Protein AF-A0A2S4UV70-F1 (afdb_monomer_lite)

Secondary structure (DSSP, 8-state):
----B--HHHHHH-SS-PBPGGGGGGG-HHHHHTTGGG--EEEEEEE-S-HHHHHHIIIIIHHHTTEEEEEEEEEEEEB--S-EEETTEEEES-SS-BSS-TT--SS--SEEEEEEEEE--GGGTTS---PPPPPEEEEE---STTPPPP-HHHHGGGS-SS-EEEEET-SS---THHHHTTTTS-TTSPP---EEEEESSSSPS------------------------

Foldseek 3Di:
DEAQADDPVCVVVVPDDHQDLCSVCVVVLCVVCACVVVDKDKDKYWAAPPVVNVCCCQPPVCVVQQFDDPKAKEKEAAWAAAFDDDPPDTPDPHTGHGPDDCPDPDPDGRMIMMIITIRGHPNCVVPPDGDHDYYYYHYDHDPDPSDDDDCCVVCVVVADLADEEEAEQDQEDPDPVVQVVPCVPDVPDRHRNYHYHYDHPNYPPDDPPDPPDPPPDDDDDDDDDDDDD

Sequence (229 aa):
MNPPWQNKSATRGGKYRTVELYDLFKLDLPGMLGENGGKKALIAIWVTNRPKFRRFLKQKFMPDCHILGPYSEWYWVKITGSPTKTDHESVLSDGGKPLFDLESTSPRRCYEGLILGWYIPPSLRPNPTLDELPPKIFLSVPLGHSRKPNIIDLLEPHLPSDPSILELFSRSVSGLTSLERQSETNPGVPVMKGIWHSVGDESPKFMVSPWVEYLSSTNDDQSHSCDPK

Structure (mmCIF, N/CA/C/O backbone):
data_AF-A0A2S4UV70-F1
#
_entry.id   AF-A0A2S4UV70-F1
#
loop_
_atom_site.group_PDB
_atom_site.id
_atom_site.type_symbol
_atom_site.label_atom_id
_atom_site.label_alt_id
_atom_site.label_comp_id
_atom_site.label_asym_id
_atom_site.label_entity_id
_atom_site.label_seq_id
_atom_site.pdbx_PDB_ins_code
_atom_site.Cartn_x
_atom_site.Cartn_y
_atom_site.Cartn_z
_atom_site.occupancy
_atom_site.B_iso_or_equiv
_atom_site.auth_seq_id
_atom_site.auth_comp_id
_atom_site.auth_asym_id
_atom_site.auth_atom_id
_atom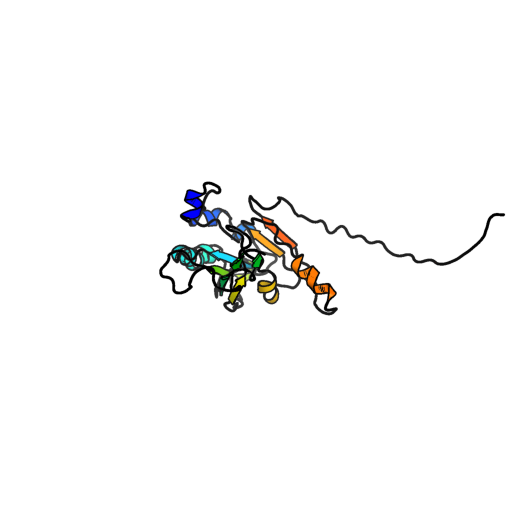_site.pdbx_PDB_model_num
ATOM 1 N N . MET A 1 1 ? 0.245 -4.669 2.159 1.00 90.56 1 MET A N 1
ATOM 2 C CA . MET A 1 1 ? -0.262 -5.815 1.363 1.00 90.56 1 MET A CA 1
ATOM 3 C C . MET A 1 1 ? 0.275 -5.751 -0.063 1.00 90.56 1 MET A C 1
ATOM 5 O O . MET A 1 1 ? 0.262 -4.675 -0.658 1.00 90.56 1 MET A O 1
ATOM 9 N N . ASN A 1 2 ? 0.694 -6.882 -0.638 1.00 88.12 2 ASN A N 1
ATOM 10 C CA . ASN A 1 2 ? 1.175 -6.971 -2.028 1.00 88.12 2 ASN A CA 1
ATOM 11 C C . ASN A 1 2 ? 0.392 -8.020 -2.852 1.00 88.12 2 ASN A C 1
ATOM 13 O O . ASN A 1 2 ? 0.957 -9.058 -3.200 1.00 88.12 2 ASN A O 1
ATOM 17 N N . PRO A 1 3 ? -0.907 -7.796 -3.152 1.00 86.88 3 PRO A N 1
ATOM 18 C CA . PRO A 1 3 ? -1.736 -8.812 -3.800 1.00 86.88 3 PRO A CA 1
ATOM 19 C C . PRO A 1 3 ? -1.168 -9.271 -5.156 1.00 86.88 3 PRO A C 1
ATOM 21 O O . PRO A 1 3 ? -0.636 -8.448 -5.913 1.00 86.88 3 PRO A O 1
ATOM 24 N N . PRO A 1 4 ? -1.314 -10.558 -5.524 1.00 80.94 4 PRO A N 1
ATOM 25 C CA . PRO A 1 4 ? -0.843 -11.090 -6.801 1.00 80.94 4 PRO A CA 1
ATOM 26 C C . PRO A 1 4 ? -1.795 -10.696 -7.945 1.00 80.94 4 PRO A C 1
ATOM 28 O O . PRO A 1 4 ? -2.529 -11.521 -8.497 1.00 80.94 4 PRO A O 1
ATOM 31 N N . TRP A 1 5 ? -1.791 -9.407 -8.301 1.00 77.75 5 TRP A N 1
ATOM 32 C CA . TRP A 1 5 ? -2.632 -8.851 -9.360 1.00 77.75 5 TRP A CA 1
ATOM 33 C C . TRP A 1 5 ? -2.454 -9.596 -10.680 1.00 77.75 5 TRP A C 1
ATOM 35 O O . TRP A 1 5 ? -1.332 -9.798 -11.154 1.00 77.75 5 TRP A O 1
ATOM 45 N N . GLN A 1 6 ? -3.569 -9.897 -11.344 1.00 62.84 6 GLN A N 1
ATOM 46 C CA . GLN A 1 6 ? -3.552 -10.447 -12.694 1.00 62.84 6 GLN A CA 1
ATOM 47 C C . GLN A 1 6 ? -2.748 -9.574 -13.662 1.00 62.84 6 GLN A C 1
ATOM 49 O O . GLN A 1 6 ? -3.136 -8.451 -14.020 1.00 62.84 6 GLN A O 1
ATOM 54 N N . ASN A 1 7 ? -1.647 -10.123 -14.168 1.00 59.25 7 ASN A N 1
ATOM 55 C CA . ASN A 1 7 ? -0.854 -9.507 -15.219 1.00 59.25 7 ASN A CA 1
ATOM 56 C C . ASN A 1 7 ? -0.377 -10.557 -16.237 1.00 59.25 7 ASN A C 1
ATOM 58 O O . ASN A 1 7 ? -0.208 -11.730 -15.917 1.00 59.25 7 ASN A O 1
ATOM 62 N N . LYS A 1 8 ? -0.163 -10.121 -17.490 1.00 48.62 8 LYS A N 1
ATOM 63 C CA . LYS A 1 8 ? 0.239 -11.011 -18.599 1.00 48.62 8 LYS A CA 1
ATOM 64 C C . LYS A 1 8 ? 1.572 -11.733 -18.318 1.00 48.62 8 LYS A C 1
ATOM 66 O O . LYS A 1 8 ? 1.834 -12.774 -18.904 1.00 48.62 8 LYS A O 1
ATOM 71 N N . SER A 1 9 ? 2.425 -11.181 -17.450 1.00 50.34 9 SER A N 1
ATOM 72 C CA . SER A 1 9 ? 3.667 -11.815 -16.986 1.00 50.34 9 SER A CA 1
ATOM 73 C C . SER A 1 9 ? 3.420 -12.990 -16.035 1.00 50.34 9 SER A C 1
ATOM 75 O O . SER A 1 9 ? 4.061 -14.020 -16.195 1.00 50.34 9 SER A O 1
ATOM 77 N N . ALA A 1 10 ? 2.467 -12.882 -15.108 1.00 49.91 10 ALA A N 1
ATOM 78 C CA . ALA A 1 10 ? 2.086 -13.949 -14.185 1.00 49.91 10 ALA A CA 1
ATOM 79 C C . ALA A 1 10 ? 1.415 -15.106 -14.932 1.00 49.91 10 ALA A C 1
ATOM 81 O O . ALA A 1 10 ? 1.740 -16.261 -14.677 1.00 49.91 10 ALA A O 1
ATOM 82 N N . THR A 1 11 ? 0.577 -14.800 -15.931 1.00 48.72 11 THR A N 1
ATOM 83 C CA . THR A 1 11 ? -0.070 -15.809 -16.786 1.00 48.72 11 THR A CA 1
ATOM 84 C C . THR A 1 11 ? 0.936 -16.649 -17.582 1.00 48.72 11 THR A C 1
ATOM 86 O O . THR A 1 11 ? 0.690 -17.823 -17.816 1.00 48.72 11 THR A O 1
ATOM 89 N N . ARG A 1 12 ? 2.085 -16.078 -17.977 1.00 49.34 12 ARG A N 1
ATOM 90 C CA . ARG A 1 12 ? 3.143 -16.801 -18.714 1.00 49.34 12 ARG A CA 1
ATOM 91 C C . ARG A 1 12 ? 4.119 -17.561 -17.816 1.00 49.34 12 ARG A C 1
ATOM 93 O O . ARG A 1 12 ? 4.775 -18.476 -18.290 1.00 49.34 12 ARG A O 1
ATOM 100 N N . GLY A 1 13 ? 4.245 -17.159 -16.550 1.00 49.44 13 GLY A N 1
ATOM 101 C CA . GLY A 1 13 ? 5.191 -17.758 -15.610 1.00 49.44 13 GLY A CA 1
ATOM 102 C C . GLY A 1 13 ? 4.666 -18.994 -14.877 1.00 49.44 13 GLY A C 1
ATOM 103 O O . GLY A 1 13 ? 5.475 -19.722 -14.320 1.00 49.44 13 GLY A O 1
ATOM 104 N N . GLY A 1 14 ? 3.345 -19.213 -14.819 1.00 43.06 14 GLY A N 1
ATOM 105 C CA . GLY A 1 14 ? 2.714 -20.399 -14.210 1.00 43.06 14 GLY A CA 1
ATOM 106 C C . GLY A 1 14 ? 2.916 -20.587 -12.695 1.00 43.06 14 GLY A C 1
ATOM 107 O O . GLY A 1 14 ? 2.350 -21.507 -12.121 1.00 43.06 14 GLY A O 1
ATOM 108 N N . LYS A 1 15 ? 3.706 -19.729 -12.034 1.00 47.03 15 LYS A N 1
ATOM 109 C CA . LYS A 1 15 ? 4.184 -19.936 -10.655 1.00 47.03 15 LYS A CA 1
ATOM 110 C C . LYS A 1 15 ? 3.206 -19.541 -9.538 1.00 47.03 15 LYS A C 1
ATOM 112 O O . LYS A 1 15 ? 3.425 -19.968 -8.415 1.00 47.03 15 LYS A O 1
ATOM 117 N N . TYR A 1 16 ? 2.137 -18.777 -9.810 1.00 47.19 16 TYR A N 1
ATOM 118 C CA . TYR A 1 16 ? 1.115 -18.440 -8.795 1.00 47.19 16 TYR A CA 1
ATOM 119 C C . TYR A 1 16 ? -0.284 -18.331 -9.401 1.00 47.19 16 TYR A C 1
ATOM 121 O O . TYR A 1 16 ? -0.450 -17.836 -10.520 1.00 47.19 16 TYR A O 1
ATOM 129 N N . ARG A 1 17 ? -1.301 -18.712 -8.619 1.00 51.03 17 ARG A N 1
ATOM 130 C CA . ARG A 1 17 ? -2.708 -18.444 -8.936 1.00 51.03 17 ARG A CA 1
ATOM 131 C C . ARG A 1 17 ? -2.953 -16.940 -8.821 1.00 51.03 17 ARG A C 1
ATOM 133 O O . ARG A 1 17 ? -2.833 -16.362 -7.745 1.00 51.03 17 ARG A O 1
ATOM 140 N N . THR A 1 18 ? -3.265 -16.284 -9.932 1.00 53.59 18 THR A N 1
ATOM 141 C CA . THR A 1 18 ? -3.645 -14.869 -9.908 1.00 53.59 18 THR A CA 1
ATOM 142 C C . THR A 1 18 ? -5.003 -14.695 -9.232 1.00 53.59 18 THR A C 1
ATOM 144 O O . THR A 1 18 ? -5.913 -15.474 -9.501 1.00 53.59 18 THR A O 1
ATOM 147 N N . VAL A 1 19 ? -5.140 -13.663 -8.402 1.00 60.69 19 VAL A N 1
ATOM 148 C CA . VAL A 1 19 ? -6.381 -13.318 -7.687 1.00 60.69 19 VAL A CA 1
ATOM 149 C C . VAL A 1 19 ? -7.279 -12.520 -8.642 1.00 60.69 19 VAL A C 1
ATOM 151 O O . VAL A 1 19 ? -6.840 -11.503 -9.195 1.00 60.69 19 VAL A O 1
ATOM 154 N N . GLU A 1 20 ? -8.507 -12.994 -8.891 1.00 70.88 20 GLU A N 1
ATOM 155 C CA . GLU A 1 20 ? -9.540 -12.185 -9.560 1.00 70.88 20 GLU A CA 1
ATOM 156 C C . GLU A 1 20 ? -9.826 -10.940 -8.712 1.00 70.88 20 GLU A C 1
ATOM 158 O O . GLU A 1 20 ? -9.671 -10.976 -7.497 1.00 70.88 20 GLU A O 1
ATOM 163 N N . LEU A 1 21 ? -10.256 -9.823 -9.306 1.00 78.50 21 LEU A N 1
ATOM 164 C CA . LEU A 1 21 ? -10.430 -8.557 -8.563 1.00 78.50 21 LEU A CA 1
ATOM 165 C C . LEU A 1 21 ? -11.204 -8.732 -7.241 1.00 78.50 21 LEU A C 1
ATOM 167 O O . LEU A 1 21 ? -10.760 -8.261 -6.198 1.00 78.50 21 LEU A O 1
ATOM 171 N N . TYR A 1 22 ? -12.314 -9.469 -7.286 1.00 84.69 22 TYR A N 1
ATOM 172 C CA . TYR A 1 22 ? -13.173 -9.717 -6.129 1.00 84.69 22 TYR A CA 1
ATOM 173 C C . TYR A 1 22 ? -12.677 -10.824 -5.193 1.00 84.69 22 TYR A C 1
ATOM 175 O O . TYR A 1 22 ? -13.132 -10.886 -4.055 1.00 84.69 22 TYR A O 1
ATOM 183 N N . ASP A 1 23 ? -11.715 -11.655 -5.603 1.00 86.88 23 ASP A N 1
ATOM 184 C CA . ASP A 1 23 ? -11.113 -12.645 -4.701 1.00 86.88 23 ASP A CA 1
ATOM 185 C C . ASP A 1 23 ? -10.392 -11.969 -3.526 1.00 86.88 23 ASP A C 1
ATOM 187 O O . ASP A 1 23 ? -10.219 -12.591 -2.483 1.00 86.88 23 ASP A O 1
ATOM 191 N N . LEU A 1 24 ? -10.018 -10.689 -3.653 1.00 88.75 24 LEU A N 1
ATOM 192 C CA . LEU A 1 24 ? -9.423 -9.927 -2.557 1.00 88.75 24 LEU A CA 1
ATOM 193 C C . LEU A 1 24 ? -10.363 -9.812 -1.341 1.00 88.75 24 LEU A C 1
ATOM 195 O O . LEU A 1 24 ? -9.883 -9.773 -0.211 1.00 88.75 24 LEU A O 1
ATOM 199 N N . PHE A 1 25 ? -11.686 -9.840 -1.546 1.00 89.88 25 PHE A N 1
ATOM 200 C CA . PHE A 1 25 ? -12.668 -9.847 -0.453 1.00 89.88 25 PHE A CA 1
ATOM 201 C C . PHE A 1 25 ? -12.643 -11.133 0.380 1.00 89.88 25 PHE A C 1
ATOM 203 O O . PHE A 1 25 ? -13.068 -11.111 1.529 1.00 89.88 25 PHE A O 1
ATOM 210 N N . LYS A 1 26 ? -12.089 -12.236 -0.143 1.00 89.81 26 LYS A N 1
ATOM 211 C CA . LYS A 1 26 ? -11.961 -13.501 0.603 1.00 89.81 26 LYS A CA 1
ATOM 212 C C . LYS A 1 26 ? -10.982 -13.419 1.776 1.00 89.81 26 LYS A C 1
ATOM 214 O O . LYS A 1 26 ? -10.952 -14.338 2.582 1.00 89.81 26 LYS A O 1
ATOM 219 N N . LEU A 1 27 ? -10.175 -12.358 1.856 1.00 89.81 27 LEU A N 1
ATOM 220 C CA . LEU A 1 27 ? -9.325 -12.101 3.018 1.00 89.81 27 LEU A CA 1
ATOM 221 C C . LEU A 1 27 ? -10.123 -11.721 4.265 1.00 89.81 27 LEU A C 1
ATOM 223 O O . LEU A 1 27 ? -9.594 -11.883 5.353 1.00 89.81 27 LEU A O 1
ATOM 227 N N . ASP A 1 28 ? -11.336 -11.180 4.100 1.00 93.31 28 ASP A N 1
ATOM 228 C CA . ASP A 1 28 ? -12.133 -10.618 5.195 1.00 93.31 28 ASP A CA 1
ATOM 229 C C . ASP A 1 28 ? -11.320 -9.660 6.092 1.00 93.31 28 ASP A C 1
ATOM 231 O O . ASP A 1 28 ? -11.174 -9.855 7.296 1.00 93.31 28 ASP A O 1
ATOM 235 N N . LEU A 1 29 ? -10.746 -8.606 5.489 1.00 94.69 29 LEU A N 1
ATOM 236 C CA . LEU A 1 29 ? -9.982 -7.599 6.241 1.00 94.69 29 LEU A CA 1
ATOM 237 C C . LEU A 1 29 ? -10.761 -7.011 7.434 1.00 94.69 29 LEU A C 1
ATOM 239 O O . LEU A 1 29 ? -10.146 -6.864 8.491 1.00 94.69 29 LEU A O 1
ATOM 243 N N . PRO A 1 30 ? -12.069 -6.689 7.326 1.00 95.62 30 PRO A N 1
ATOM 244 C CA . PRO A 1 30 ? -12.844 -6.235 8.479 1.00 95.62 30 PRO A CA 1
ATOM 245 C C . PRO A 1 30 ? -12.907 -7.272 9.602 1.00 95.62 30 PRO A C 1
ATOM 247 O O . PRO A 1 30 ? -12.745 -6.899 10.761 1.00 95.62 30 PRO A O 1
ATOM 250 N N . GLY A 1 31 ? -13.095 -8.557 9.282 1.00 95.62 31 GLY A N 1
ATOM 251 C CA . GLY A 1 31 ? -13.058 -9.636 10.271 1.00 95.62 31 GLY A CA 1
ATOM 252 C C . GLY A 1 31 ? -11.677 -9.818 10.903 1.00 95.62 31 GLY A C 1
ATOM 253 O O . GLY A 1 31 ? -11.579 -10.000 12.114 1.00 95.62 31 GLY A O 1
ATOM 254 N N . MET A 1 32 ? -10.602 -9.698 10.115 1.00 93.12 32 MET A N 1
ATOM 255 C CA . MET A 1 32 ? -9.221 -9.791 10.608 1.00 93.12 32 MET A CA 1
ATOM 256 C C . MET A 1 32 ? -8.834 -8.636 11.540 1.00 93.12 32 MET A C 1
ATOM 258 O O . MET A 1 32 ? -8.133 -8.854 12.525 1.00 93.12 32 MET A O 1
ATOM 262 N N . LEU A 1 33 ? -9.230 -7.404 11.207 1.00 94.81 33 LEU A N 1
ATOM 263 C CA . LEU A 1 33 ? -8.850 -6.204 11.960 1.00 94.81 33 LEU A CA 1
ATOM 264 C C . LEU A 1 33 ? -9.804 -5.933 13.131 1.00 94.81 33 LEU A C 1
ATOM 266 O O . LEU A 1 33 ? -9.371 -5.429 14.167 1.00 94.81 33 LEU A O 1
ATOM 270 N N . GLY A 1 34 ? -11.087 -6.276 12.992 1.00 95.50 34 GLY A N 1
ATOM 271 C CA . GLY A 1 34 ? -12.094 -6.164 14.045 1.00 95.50 34 GLY A CA 1
ATOM 272 C C . GLY A 1 34 ? -12.130 -4.776 14.687 1.00 95.50 34 GLY A C 1
ATOM 273 O O . GLY A 1 34 ? -12.152 -3.755 13.994 1.00 95.50 34 GLY A O 1
ATOM 274 N N . GLU A 1 35 ? -12.117 -4.744 16.020 1.00 95.38 35 GLU A N 1
ATOM 275 C CA . GLU A 1 35 ? -12.024 -3.504 16.800 1.00 95.38 35 GLU A CA 1
ATOM 276 C C . GLU A 1 35 ? -10.615 -2.914 16.856 1.00 95.38 35 GLU A C 1
ATOM 278 O O . GLU A 1 35 ? -10.474 -1.743 17.195 1.00 9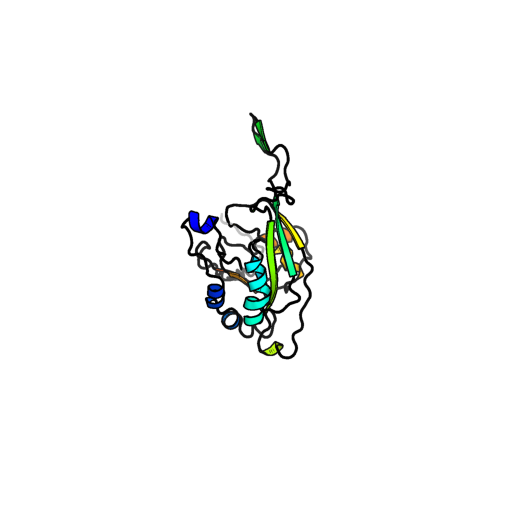5.38 35 GLU A O 1
ATOM 283 N N . ASN A 1 36 ? -9.569 -3.692 16.558 1.00 92.25 36 ASN A N 1
ATOM 284 C CA . ASN A 1 36 ? -8.172 -3.253 16.626 1.00 92.25 36 ASN A CA 1
ATOM 285 C C . ASN A 1 36 ? -7.844 -2.434 17.902 1.00 92.25 36 ASN A C 1
ATOM 287 O O . ASN A 1 36 ? -7.217 -1.376 17.849 1.00 92.25 36 ASN A O 1
ATOM 291 N N . GLY A 1 37 ? -8.360 -2.873 19.058 1.00 90.50 37 GLY A N 1
ATOM 292 C CA . GLY A 1 37 ? -8.199 -2.172 20.339 1.00 90.50 37 GLY A CA 1
ATOM 293 C C . GLY A 1 37 ? -8.785 -0.753 20.378 1.00 90.50 37 GLY A C 1
ATOM 294 O O . GLY A 1 37 ? -8.277 0.089 21.115 1.00 90.50 37 GLY A O 1
ATOM 295 N N . GLY A 1 38 ? -9.798 -0.459 19.558 1.00 92.25 38 GLY A N 1
ATOM 296 C CA . GLY A 1 38 ? -10.384 0.874 19.410 1.00 92.25 38 GLY A CA 1
ATOM 297 C C . GLY A 1 38 ? -9.487 1.859 18.658 1.00 92.25 38 GLY A C 1
ATOM 298 O O . GLY A 1 38 ? -9.686 3.066 18.765 1.00 92.25 38 GLY A O 1
ATOM 299 N N . LYS A 1 39 ? -8.476 1.379 17.922 1.00 91.75 39 LYS A N 1
ATOM 300 C CA . LYS A 1 39 ? -7.528 2.215 17.172 1.00 91.75 39 LYS A CA 1
ATOM 301 C C . LYS A 1 39 ? -7.701 2.007 15.670 1.00 91.75 39 LYS A C 1
ATOM 303 O O . LYS A 1 39 ? -7.912 0.894 15.195 1.00 91.75 39 LYS A O 1
ATOM 308 N N . LYS A 1 40 ? -7.553 3.077 14.890 1.00 94.06 40 LYS A N 1
ATOM 309 C CA . LYS A 1 40 ? -7.452 2.977 13.425 1.00 94.06 40 LYS A CA 1
ATOM 310 C C . LYS A 1 40 ? -6.172 2.247 13.006 1.00 94.06 40 LYS A C 1
ATOM 312 O O . LYS A 1 40 ? -5.186 2.257 13.742 1.00 94.06 40 LYS A O 1
ATOM 317 N N . ALA A 1 41 ? -6.175 1.652 11.816 1.00 94.81 41 ALA A N 1
ATOM 318 C CA . ALA A 1 41 ? -4.992 1.006 11.240 1.00 94.81 41 ALA A CA 1
ATOM 319 C C . ALA A 1 41 ? -4.662 1.585 9.862 1.00 94.81 41 ALA A C 1
ATOM 321 O O . ALA A 1 41 ? -5.550 1.755 9.027 1.00 94.81 41 ALA A O 1
ATOM 322 N N . LEU A 1 42 ? -3.384 1.870 9.609 1.00 95.94 42 LEU A N 1
ATOM 323 C CA . LEU A 1 42 ? -2.923 2.301 8.292 1.00 95.94 42 LEU A CA 1
ATOM 324 C C . LEU A 1 42 ? -2.814 1.086 7.367 1.00 95.94 42 LEU A C 1
ATOM 326 O O . LEU A 1 42 ? -2.039 0.165 7.623 1.00 95.94 42 LEU A O 1
ATOM 330 N N . ILE A 1 43 ? -3.563 1.091 6.267 1.00 96.94 43 ILE A N 1
ATOM 331 C CA . ILE A 1 43 ? -3.544 0.025 5.267 1.00 96.94 43 ILE A CA 1
ATOM 332 C C . ILE A 1 43 ? -2.863 0.530 4.003 1.00 96.94 43 ILE A C 1
ATOM 334 O O . ILE A 1 43 ? -3.344 1.456 3.356 1.00 96.94 43 ILE A O 1
ATOM 338 N N . ALA A 1 44 ? -1.767 -0.128 3.624 1.00 96.81 44 ALA A N 1
ATOM 339 C CA . ALA A 1 44 ? -1.024 0.151 2.401 1.00 96.81 44 ALA A CA 1
ATOM 340 C C . ALA A 1 44 ? -1.121 -1.034 1.425 1.00 96.81 44 ALA A C 1
ATOM 342 O O . ALA A 1 44 ? -0.792 -2.175 1.773 1.00 96.81 44 ALA A O 1
ATOM 343 N N . ILE A 1 45 ? -1.565 -0.785 0.191 1.00 96.81 45 ILE A N 1
ATOM 344 C CA . ILE A 1 45 ? -1.791 -1.813 -0.834 1.00 96.81 45 ILE A CA 1
ATOM 345 C C . ILE A 1 45 ? -0.993 -1.474 -2.091 1.00 96.81 45 ILE A C 1
ATOM 347 O O . ILE A 1 45 ? -1.263 -0.479 -2.766 1.00 96.81 45 ILE A O 1
ATOM 351 N N . TRP A 1 46 ? -0.016 -2.319 -2.431 1.00 95.69 46 TRP A N 1
ATOM 352 C CA . TRP A 1 46 ? 0.694 -2.207 -3.705 1.00 95.69 46 TRP A CA 1
ATOM 353 C C . TRP A 1 46 ? -0.278 -2.436 -4.855 1.00 95.69 46 TRP A C 1
ATOM 355 O O . TRP A 1 46 ? -1.064 -3.382 -4.825 1.00 95.69 46 TRP A O 1
ATOM 365 N N . VAL A 1 47 ? -0.198 -1.615 -5.898 1.00 93.69 47 VAL A N 1
ATOM 366 C CA . VAL A 1 47 ? -1.089 -1.659 -7.057 1.00 93.69 47 VAL A CA 1
ATOM 367 C C . VAL A 1 47 ? -0.305 -1.553 -8.363 1.00 93.69 47 VAL A C 1
ATOM 369 O O . VAL A 1 47 ? 0.648 -0.788 -8.517 1.00 93.69 47 VAL A O 1
ATOM 372 N N . THR A 1 48 ? -0.728 -2.340 -9.350 1.00 88.06 48 THR A N 1
ATOM 373 C CA . THR A 1 48 ? -0.189 -2.264 -10.712 1.00 88.06 48 THR A CA 1
ATOM 374 C C . THR A 1 48 ? -0.561 -0.943 -11.401 1.00 88.06 48 THR A C 1
ATOM 376 O O . THR A 1 48 ? -1.546 -0.294 -11.055 1.00 88.06 48 THR A O 1
ATOM 379 N N . ASN A 1 49 ? 0.161 -0.577 -12.466 1.00 87.94 49 ASN A N 1
ATOM 380 C CA . ASN A 1 49 ? -0.111 0.646 -13.228 1.00 87.94 49 ASN A CA 1
ATOM 381 C C . ASN A 1 49 ? -1.403 0.652 -14.044 1.00 87.94 49 ASN A C 1
ATOM 383 O O . ASN A 1 49 ? -1.744 1.662 -14.651 1.00 87.94 49 ASN A O 1
ATOM 387 N N . ARG A 1 50 ? -2.129 -0.463 -14.074 1.00 87.25 50 ARG A N 1
ATOM 388 C CA . ARG A 1 50 ? -3.398 -0.576 -14.790 1.00 87.25 50 ARG A CA 1
ATOM 389 C C . ARG A 1 50 ? -4.496 0.189 -14.028 1.00 87.25 50 ARG A C 1
ATOM 391 O O . ARG A 1 50 ? -4.848 -0.238 -12.924 1.00 87.25 50 ARG A O 1
ATOM 398 N N . PRO A 1 51 ? -5.117 1.230 -14.622 1.00 90.00 51 PRO A N 1
ATOM 399 C CA . PRO A 1 51 ? -6.094 2.082 -13.933 1.00 90.00 51 PRO A CA 1
ATOM 400 C C . PRO A 1 51 ? -7.272 1.326 -13.308 1.00 90.00 51 PRO A C 1
ATOM 402 O O . PRO A 1 51 ? -7.765 1.724 -12.256 1.00 90.00 51 PRO A O 1
ATOM 405 N N . LYS A 1 52 ? -7.686 0.197 -13.907 1.00 90.38 52 LYS A N 1
ATOM 406 C CA . LYS A 1 52 ? -8.792 -0.627 -13.398 1.00 90.38 52 LYS A CA 1
ATOM 407 C C . LYS A 1 52 ? -8.599 -1.088 -11.947 1.00 90.38 52 LYS A C 1
ATOM 409 O O . LYS A 1 52 ? -9.562 -1.093 -11.192 1.00 90.38 52 LYS A O 1
ATOM 414 N N . PHE A 1 53 ? -7.372 -1.439 -11.548 1.00 91.69 53 PHE A N 1
ATOM 415 C CA . PHE A 1 53 ? -7.098 -1.934 -10.193 1.00 91.69 53 PHE A CA 1
ATOM 416 C C . PHE A 1 53 ? -7.068 -0.793 -9.181 1.00 91.69 53 PHE A C 1
ATOM 418 O O . PHE A 1 53 ? -7.638 -0.926 -8.106 1.00 91.69 53 PHE A O 1
ATOM 425 N N . ARG A 1 54 ? -6.481 0.353 -9.552 1.00 93.50 54 ARG A N 1
ATOM 426 C CA . ARG A 1 54 ? -6.522 1.565 -8.720 1.00 93.50 54 ARG A CA 1
ATOM 427 C C . ARG A 1 54 ? -7.958 2.005 -8.454 1.00 93.50 54 ARG A C 1
ATOM 429 O O . ARG A 1 54 ? -8.324 2.253 -7.311 1.00 93.50 54 ARG A O 1
ATOM 436 N N . ARG A 1 55 ? -8.780 2.042 -9.509 1.00 94.12 55 ARG A N 1
ATOM 437 C CA . ARG A 1 55 ? -10.203 2.376 -9.409 1.00 94.12 55 ARG A CA 1
ATOM 438 C C . ARG A 1 55 ? -10.936 1.399 -8.495 1.00 94.12 55 ARG A C 1
ATOM 440 O O . ARG A 1 55 ? -11.615 1.840 -7.580 1.00 94.12 55 ARG A O 1
ATOM 447 N N . PHE A 1 56 ? -10.754 0.096 -8.711 1.00 94.50 56 PHE A N 1
ATOM 448 C CA . PHE A 1 56 ? -11.352 -0.937 -7.867 1.00 94.50 56 PHE A CA 1
ATOM 449 C C . PHE A 1 56 ? -10.961 -0.789 -6.391 1.00 94.50 56 PHE A C 1
ATOM 451 O O . PHE A 1 56 ? -11.835 -0.842 -5.534 1.00 94.50 56 PHE A O 1
ATOM 458 N N . LEU A 1 57 ? -9.681 -0.549 -6.089 1.00 95.75 57 LEU A N 1
ATOM 459 C CA . LEU A 1 57 ? -9.229 -0.346 -4.713 1.00 95.75 57 LEU A CA 1
ATOM 460 C C . LEU A 1 57 ? -9.928 0.849 -4.060 1.00 95.75 57 LEU A C 1
ATOM 462 O O . LEU A 1 57 ? -10.584 0.674 -3.040 1.00 95.75 57 LEU A O 1
ATOM 466 N N . LYS A 1 58 ? -9.851 2.035 -4.674 1.00 95.56 58 LYS A N 1
ATOM 467 C CA . LYS A 1 58 ? -10.349 3.284 -4.069 1.00 95.56 58 LYS A CA 1
ATOM 468 C C . LYS A 1 58 ? -11.874 3.395 -4.045 1.00 95.56 58 LYS A C 1
ATOM 470 O O . LYS A 1 58 ? -12.412 4.036 -3.152 1.00 95.56 58 LYS A O 1
ATOM 475 N N . GLN A 1 59 ? -12.560 2.831 -5.041 1.00 95.56 59 GLN A N 1
ATOM 476 C CA . GLN A 1 59 ? -14.008 3.003 -5.224 1.00 95.56 59 GLN A CA 1
ATOM 477 C C . GLN A 1 59 ? -14.834 1.798 -4.771 1.00 95.56 59 GLN A C 1
ATOM 479 O O . GLN A 1 59 ? -16.051 1.922 -4.683 1.00 95.56 59 GLN A O 1
ATOM 484 N N . LYS A 1 60 ? -14.212 0.636 -4.530 1.00 95.25 60 LYS A N 1
ATOM 485 C CA . LYS A 1 60 ? -14.938 -0.586 -4.164 1.00 95.25 60 LYS A CA 1
ATOM 486 C C . LYS A 1 60 ? -14.317 -1.307 -2.976 1.00 95.25 60 LYS A C 1
ATOM 488 O O . LYS A 1 60 ? -14.919 -1.336 -1.917 1.00 95.25 60 LYS A O 1
ATOM 493 N N . PHE A 1 61 ? -13.114 -1.856 -3.131 1.00 96.25 61 PHE A N 1
ATOM 494 C CA . PHE A 1 61 ? -12.525 -2.723 -2.109 1.00 96.25 61 PHE A CA 1
ATOM 495 C C . PHE A 1 61 ? -12.245 -2.005 -0.784 1.00 96.25 61 PHE A C 1
ATOM 497 O O . PHE A 1 61 ? -12.697 -2.464 0.256 1.00 96.25 61 PHE A O 1
ATOM 504 N N . MET A 1 62 ? -11.524 -0.880 -0.809 1.00 97.31 62 MET A N 1
ATOM 505 C CA . MET A 1 62 ? -11.171 -0.156 0.417 1.00 97.31 62 MET A CA 1
ATOM 506 C C . MET A 1 62 ? -12.419 0.389 1.140 1.00 97.31 62 MET A C 1
ATOM 508 O O . MET A 1 62 ? -12.556 0.078 2.323 1.00 97.31 62 MET A O 1
ATOM 512 N N . PRO A 1 63 ? -13.375 1.071 0.466 1.00 97.00 63 PRO A N 1
ATOM 513 C CA . PRO A 1 63 ? -14.617 1.506 1.110 1.00 97.00 63 PRO A CA 1
ATOM 514 C C . PRO A 1 63 ? -15.431 0.365 1.735 1.00 97.00 63 PRO A C 1
ATOM 516 O O . PRO A 1 63 ? -15.834 0.473 2.892 1.00 97.00 63 PRO A O 1
ATOM 519 N N . ASP A 1 64 ? -15.630 -0.740 1.007 1.00 96.81 64 ASP A N 1
ATOM 520 C CA . ASP A 1 64 ? -16.400 -1.895 1.492 1.00 96.81 64 ASP A CA 1
ATOM 521 C C . ASP A 1 64 ? -15.697 -2.609 2.661 1.00 96.81 64 ASP A C 1
ATOM 523 O O . ASP A 1 64 ? -16.348 -3.252 3.479 1.00 96.81 64 ASP A O 1
ATOM 527 N N . CYS A 1 65 ? -14.371 -2.479 2.772 1.00 97.31 65 CYS A N 1
ATOM 528 C CA . CYS A 1 65 ? -13.593 -2.956 3.915 1.00 97.31 65 CYS A CA 1
ATOM 529 C C . CYS A 1 65 ? -13.443 -1.915 5.041 1.00 97.31 65 CYS A C 1
ATOM 531 O O . CYS A 1 65 ? -12.640 -2.127 5.947 1.00 97.31 65 CYS A O 1
ATOM 533 N N . HIS A 1 66 ? -14.177 -0.797 5.001 1.00 97.38 66 HIS A N 1
ATOM 534 C CA . HIS A 1 66 ? -14.081 0.311 5.967 1.00 97.38 66 HIS A CA 1
ATOM 535 C C . HIS A 1 66 ? -12.693 0.956 6.060 1.00 97.38 66 HIS A C 1
ATOM 537 O O . HIS A 1 66 ? -12.312 1.504 7.095 1.00 97.38 66 HIS A O 1
ATOM 543 N N . ILE A 1 67 ? -11.938 0.902 4.966 1.00 97.75 67 ILE A N 1
ATOM 544 C CA . ILE A 1 67 ? -10.683 1.621 4.800 1.00 97.75 67 ILE A CA 1
ATOM 545 C C . ILE A 1 67 ? -11.010 2.929 4.088 1.00 97.75 67 ILE A C 1
ATOM 547 O O . ILE A 1 67 ? -11.350 2.926 2.906 1.00 97.75 67 ILE A O 1
ATOM 551 N N . LEU A 1 68 ? -10.937 4.040 4.812 1.00 95.62 68 LEU A N 1
ATOM 552 C CA . LEU A 1 68 ? -11.383 5.352 4.357 1.00 95.62 68 LEU A CA 1
ATOM 553 C C . LEU A 1 68 ? -10.206 6.263 3.981 1.00 95.62 68 LEU A C 1
ATOM 555 O O . LEU A 1 68 ? -9.072 6.078 4.432 1.00 95.62 68 LEU A O 1
ATOM 559 N N . GLY A 1 69 ? -10.500 7.239 3.120 1.00 88.25 69 GLY A N 1
ATOM 560 C CA . GLY A 1 69 ? -9.574 8.296 2.710 1.00 88.25 69 GLY A CA 1
ATOM 561 C C . GLY A 1 69 ? -9.662 9.566 3.578 1.00 88.25 69 GLY A C 1
ATOM 562 O O . GLY A 1 69 ? -10.505 9.615 4.458 1.00 88.25 69 GLY A O 1
ATOM 563 N N . PRO A 1 70 ? -8.854 10.612 3.326 1.00 94.25 70 PRO A N 1
ATOM 564 C CA . PRO A 1 70 ? -8.156 10.858 2.068 1.00 94.25 70 PRO A CA 1
ATOM 565 C C . PRO A 1 70 ? -7.124 9.772 1.765 1.00 94.25 70 PRO A C 1
ATOM 567 O O . PRO A 1 70 ? -6.284 9.432 2.592 1.00 94.25 70 PRO A O 1
ATOM 570 N N . TYR A 1 71 ? -7.242 9.168 0.578 1.00 96.56 71 TYR A N 1
ATOM 571 C CA . TYR A 1 71 ? -6.308 8.132 0.147 1.00 96.56 71 TYR A CA 1
ATOM 572 C C . TYR A 1 71 ? -5.025 8.785 -0.351 1.00 96.56 71 TYR A C 1
ATOM 574 O O . TYR A 1 71 ? -5.080 9.605 -1.270 1.00 96.56 71 TYR A O 1
ATOM 582 N N . SER A 1 72 ? -3.884 8.360 0.183 1.00 96.94 72 SER A N 1
ATOM 583 C CA . SER A 1 72 ? -2.579 8.783 -0.320 1.00 96.94 72 SER A CA 1
ATOM 584 C C . SER A 1 72 ? -2.070 7.810 -1.377 1.00 96.94 72 SER A C 1
ATOM 586 O O . SER A 1 72 ? -2.290 6.599 -1.285 1.00 96.94 72 SER A O 1
ATOM 588 N N . GLU A 1 73 ? -1.397 8.332 -2.399 1.00 96.69 73 GLU A N 1
ATOM 589 C CA . GLU A 1 73 ? -0.754 7.525 -3.433 1.00 96.69 73 GLU A CA 1
ATOM 590 C C . GLU A 1 73 ? 0.746 7.758 -3.404 1.00 96.69 73 GLU A C 1
ATOM 592 O O . GLU A 1 73 ? 1.229 8.872 -3.616 1.00 96.69 73 GLU A O 1
ATOM 597 N N . TRP A 1 74 ? 1.482 6.688 -3.132 1.00 97.75 74 TRP A N 1
ATOM 598 C CA . TRP A 1 74 ? 2.929 6.685 -3.208 1.00 97.75 74 TRP A CA 1
ATOM 599 C C . TRP A 1 74 ? 3.386 5.932 -4.453 1.00 97.75 74 TRP A C 1
ATOM 601 O O . TRP A 1 74 ? 2.727 4.996 -4.912 1.00 97.75 74 TRP A O 1
ATOM 611 N N . TYR A 1 75 ? 4.531 6.326 -4.997 1.00 96.88 75 TYR A N 1
ATOM 612 C CA . TYR A 1 75 ? 5.098 5.729 -6.199 1.00 96.88 75 TYR A CA 1
ATOM 613 C C . TYR A 1 75 ? 6.532 5.282 -5.951 1.00 96.88 75 TYR A C 1
ATOM 615 O O . TYR A 1 75 ? 7.404 6.081 -5.620 1.00 96.88 75 TYR A O 1
ATOM 623 N N . TRP A 1 76 ? 6.775 3.993 -6.166 1.00 96.31 76 TRP A N 1
ATOM 624 C CA . TRP A 1 76 ? 8.119 3.438 -6.209 1.00 96.31 76 TRP A CA 1
ATOM 625 C C . TRP A 1 76 ? 8.644 3.499 -7.636 1.00 96.31 76 TRP A C 1
ATOM 627 O O . TRP A 1 76 ? 8.090 2.819 -8.498 1.00 96.31 76 TRP A O 1
ATOM 637 N N . VAL A 1 77 ? 9.707 4.259 -7.889 1.00 95.12 77 VAL A N 1
ATOM 638 C CA . VAL A 1 77 ? 10.416 4.300 -9.176 1.00 95.12 77 VAL A CA 1
ATOM 639 C C . VAL A 1 77 ? 11.643 3.389 -9.110 1.00 95.12 77 VAL A C 1
ATOM 641 O O . VAL A 1 77 ? 12.501 3.516 -8.238 1.00 95.12 77 VAL A O 1
ATOM 644 N N . LYS A 1 78 ? 11.735 2.456 -10.055 1.00 93.75 78 LYS A N 1
ATOM 645 C CA . LYS A 1 78 ? 12.835 1.498 -10.172 1.00 93.75 78 LYS A CA 1
ATOM 646 C C . LYS A 1 78 ? 13.969 2.118 -10.965 1.00 93.75 78 LYS A C 1
ATOM 648 O O . LYS A 1 78 ? 13.771 2.518 -12.118 1.00 93.75 78 LYS A O 1
ATOM 653 N N . ILE A 1 79 ? 15.149 2.121 -10.364 1.00 93.38 79 ILE A N 1
ATOM 654 C CA . ILE A 1 79 ? 16.361 2.706 -10.937 1.00 93.38 79 ILE A CA 1
ATOM 655 C C . ILE A 1 79 ? 17.457 1.663 -11.168 1.00 93.38 79 ILE A C 1
ATOM 657 O O . ILE A 1 79 ? 17.430 0.575 -10.588 1.00 93.38 79 ILE A O 1
ATOM 661 N N . THR A 1 80 ? 18.413 1.995 -12.033 1.00 91.00 80 THR A N 1
ATOM 662 C CA . THR A 1 80 ? 19.652 1.240 -12.217 1.00 91.00 80 THR A CA 1
ATOM 663 C C . THR A 1 80 ? 20.504 1.305 -10.953 1.00 91.00 80 THR A C 1
ATOM 665 O O . THR A 1 80 ? 20.513 2.312 -10.239 1.00 91.00 80 THR A O 1
ATOM 668 N N . GLY A 1 81 ? 21.216 0.212 -10.674 1.00 87.94 81 GLY A N 1
ATOM 669 C CA . GLY A 1 81 ? 22.210 0.172 -9.605 1.00 87.94 81 GLY A CA 1
ATOM 670 C C . GLY A 1 81 ? 23.419 1.052 -9.900 1.00 87.94 81 GLY A C 1
ATOM 671 O O . GLY A 1 81 ? 23.513 1.661 -10.966 1.00 87.94 81 GLY A O 1
ATOM 672 N N . SER A 1 82 ? 24.344 1.114 -8.945 1.00 83.94 82 SER A N 1
ATOM 673 C CA . SER A 1 82 ? 25.601 1.840 -9.112 1.00 83.94 82 SER A CA 1
ATOM 674 C C . SER A 1 82 ? 26.368 1.355 -10.351 1.00 83.94 82 SER A C 1
ATOM 676 O O . SER A 1 82 ? 26.274 0.172 -10.697 1.00 83.94 82 SER A O 1
ATOM 678 N N . PRO A 1 83 ? 27.148 2.235 -11.006 1.00 79.38 83 PRO A N 1
ATOM 679 C CA . PRO A 1 83 ? 28.032 1.828 -12.090 1.00 79.38 83 PRO A CA 1
ATOM 680 C C . PRO A 1 83 ? 28.927 0.671 -11.644 1.00 79.38 83 PRO A C 1
ATOM 682 O O . PRO A 1 83 ? 29.498 0.704 -10.553 1.00 79.38 83 PRO A O 1
ATOM 685 N N . THR A 1 84 ? 29.060 -0.348 -12.489 1.00 70.38 84 THR A N 1
ATOM 686 C CA . THR A 1 84 ? 29.988 -1.460 -12.259 1.00 70.38 84 THR A CA 1
ATOM 687 C C . THR A 1 84 ? 31.044 -1.439 -13.352 1.00 70.38 84 THR A C 1
ATOM 689 O O . THR A 1 84 ? 30.730 -1.419 -14.545 1.00 70.38 84 THR A O 1
ATOM 692 N N . LYS A 1 85 ? 32.313 -1.402 -12.938 1.00 65.44 85 LYS A N 1
ATOM 693 C CA . LYS A 1 85 ? 33.454 -1.612 -13.827 1.00 65.44 85 LYS A CA 1
ATOM 694 C C . LYS A 1 85 ? 33.878 -3.065 -13.678 1.00 65.44 85 LYS A C 1
ATOM 696 O O . LYS A 1 85 ? 34.161 -3.497 -12.566 1.00 65.44 85 LYS A O 1
ATOM 701 N N . THR A 1 86 ? 33.889 -3.802 -14.779 1.00 62.56 86 THR A N 1
ATOM 702 C CA . THR A 1 86 ? 34.636 -5.061 -14.860 1.00 62.56 86 THR A CA 1
ATOM 703 C C . THR A 1 86 ? 35.899 -4.806 -15.669 1.00 62.56 86 THR A C 1
ATOM 705 O O . THR A 1 86 ? 35.909 -3.889 -16.491 1.00 62.56 86 THR A O 1
ATOM 708 N N . ASP A 1 87 ? 36.949 -5.595 -15.439 1.00 66.81 87 ASP A N 1
ATOM 709 C CA . ASP A 1 87 ? 38.289 -5.383 -16.015 1.00 66.81 87 ASP A CA 1
ATOM 710 C C . ASP A 1 87 ? 38.320 -5.340 -17.556 1.00 66.81 87 ASP A C 1
ATOM 712 O O . ASP A 1 87 ? 39.308 -4.898 -18.137 1.00 66.81 87 ASP A O 1
AT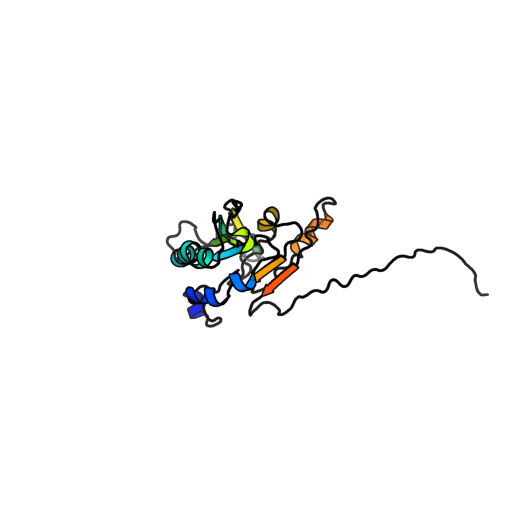OM 716 N N . HIS A 1 88 ? 37.231 -5.740 -18.226 1.00 60.38 88 HIS A N 1
ATOM 717 C CA . HIS A 1 88 ? 37.129 -5.759 -19.684 1.00 60.38 88 HIS A CA 1
ATOM 718 C C . HIS A 1 88 ? 36.020 -4.887 -20.298 1.00 60.38 88 HIS A C 1
ATOM 720 O O . HIS A 1 88 ? 36.098 -4.619 -21.492 1.00 60.38 88 HIS A O 1
ATOM 726 N N . GLU A 1 89 ? 35.042 -4.384 -19.533 1.00 57.50 89 GLU A N 1
ATOM 727 C CA . GLU A 1 89 ? 34.054 -3.403 -20.022 1.00 57.50 89 GLU A CA 1
ATOM 728 C C . GLU A 1 89 ? 33.217 -2.815 -18.867 1.00 57.50 89 GLU A C 1
ATOM 730 O O . GLU A 1 89 ? 32.954 -3.476 -17.853 1.00 57.50 89 GLU A O 1
ATOM 735 N N . SER A 1 90 ? 32.752 -1.569 -19.006 1.00 55.84 90 SER A N 1
ATOM 736 C CA . SER A 1 90 ? 31.727 -1.018 -18.112 1.00 55.84 90 SER A CA 1
ATOM 737 C C . SER A 1 90 ? 30.355 -1.592 -18.476 1.00 55.84 90 SER A C 1
ATOM 739 O O . SER A 1 90 ? 29.808 -1.246 -19.520 1.00 55.84 90 SER A O 1
ATOM 741 N N . VAL A 1 91 ? 29.769 -2.421 -17.606 1.00 62.56 91 VAL A N 1
ATOM 742 C CA . VAL A 1 91 ? 28.435 -3.021 -17.831 1.00 62.56 91 VAL A CA 1
ATOM 743 C C . VAL A 1 91 ? 27.320 -1.979 -17.664 1.00 62.56 91 VAL A C 1
ATOM 745 O O . VAL A 1 91 ? 26.284 -2.045 -18.322 1.00 62.56 91 VAL A O 1
ATOM 748 N N . LEU A 1 92 ? 27.539 -0.982 -16.801 1.00 66.25 92 LEU A N 1
ATOM 749 C CA . LEU A 1 92 ? 26.672 0.184 -16.631 1.00 66.25 92 LEU A CA 1
ATOM 750 C C . LEU A 1 92 ? 27.544 1.436 -16.536 1.00 66.25 92 LEU A C 1
ATOM 752 O O . LEU A 1 92 ? 28.318 1.571 -15.588 1.00 66.25 92 LEU A O 1
ATOM 756 N N . SER A 1 93 ? 27.410 2.344 -17.503 1.00 67.06 93 SER A N 1
ATOM 757 C CA . SER A 1 93 ? 28.170 3.600 -17.537 1.00 67.06 93 SER A CA 1
ATOM 758 C C . SER A 1 93 ? 27.688 4.615 -16.495 1.00 67.06 93 SER A C 1
ATOM 760 O O . SER A 1 93 ? 28.501 5.370 -15.978 1.00 67.06 93 SER A O 1
ATOM 762 N N . ASP A 1 94 ? 26.393 4.589 -16.150 1.00 75.88 94 ASP A N 1
ATOM 763 C CA . ASP A 1 94 ? 25.753 5.460 -15.157 1.00 75.88 94 ASP A CA 1
ATOM 764 C C . ASP A 1 94 ? 24.751 4.685 -14.283 1.00 75.88 94 ASP A C 1
ATOM 766 O O . ASP A 1 94 ? 24.022 3.812 -14.766 1.00 75.88 94 ASP A O 1
ATOM 770 N N . GLY A 1 95 ? 24.670 5.054 -13.001 1.00 83.75 95 GLY A N 1
ATOM 771 C CA . GLY A 1 95 ? 23.701 4.523 -12.037 1.00 83.75 95 GLY A CA 1
ATOM 772 C C . GLY A 1 95 ? 22.567 5.500 -11.723 1.00 83.75 95 GLY A C 1
ATOM 773 O O . GLY A 1 95 ? 22.604 6.662 -12.123 1.00 83.75 95 GLY A O 1
ATOM 774 N N . GLY A 1 96 ? 21.540 5.034 -11.010 1.00 87.44 96 GLY A N 1
ATOM 775 C CA . GLY A 1 96 ? 20.442 5.886 -10.537 1.00 87.44 96 GLY A CA 1
ATOM 776 C C . GLY A 1 96 ? 19.440 6.332 -11.608 1.00 87.44 96 GLY A C 1
ATOM 777 O O . GLY A 1 96 ? 18.557 7.138 -11.324 1.00 87.44 96 GLY A O 1
ATOM 778 N N . LYS A 1 97 ? 19.532 5.805 -12.832 1.00 89.50 97 LYS A N 1
ATOM 779 C CA . LYS A 1 97 ? 18.625 6.143 -13.937 1.00 89.50 97 LYS A CA 1
ATOM 780 C C . LYS A 1 97 ? 17.368 5.270 -13.892 1.00 89.50 97 LYS A C 1
ATOM 782 O O . LYS A 1 97 ? 17.482 4.092 -13.559 1.00 89.50 97 LYS A O 1
ATOM 787 N N . PRO A 1 98 ?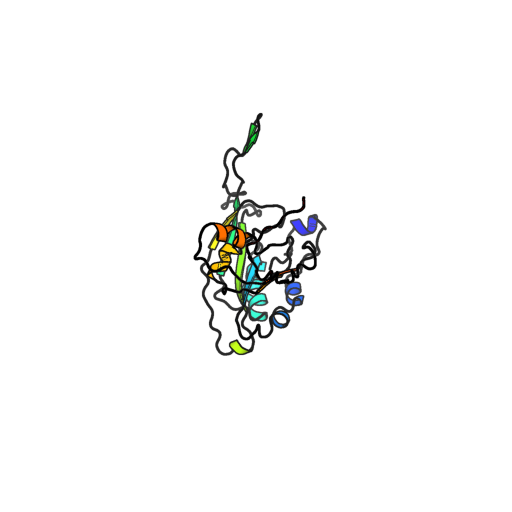 16.172 5.775 -14.246 1.00 91.06 98 PRO A N 1
ATOM 788 C CA . PRO A 1 98 ? 14.981 4.935 -14.369 1.00 91.06 98 PRO A CA 1
ATOM 789 C C . PRO A 1 98 ? 15.218 3.746 -15.310 1.00 91.06 98 PRO A C 1
ATOM 791 O O . PRO A 1 98 ? 15.794 3.906 -16.382 1.00 91.06 98 PRO A O 1
ATOM 794 N N . LEU A 1 99 ? 14.739 2.553 -14.941 1.00 88.31 99 LEU A N 1
ATOM 795 C CA . LEU A 1 99 ? 14.924 1.346 -15.771 1.00 88.31 99 LEU A CA 1
ATOM 796 C C . LEU A 1 99 ? 14.252 1.427 -17.149 1.00 88.31 99 LEU A C 1
ATOM 798 O O . LEU A 1 99 ? 14.621 0.703 -18.069 1.00 88.31 99 LEU A O 1
ATOM 802 N N . PHE A 1 100 ? 13.234 2.271 -17.267 1.00 85.62 100 PHE A N 1
ATOM 803 C CA . PHE A 1 100 ? 12.551 2.600 -18.509 1.00 85.62 100 PHE A CA 1
ATOM 804 C C . PHE A 1 100 ? 12.281 4.098 -18.499 1.00 85.62 100 PHE A C 1
ATOM 806 O O . PHE A 1 100 ? 12.042 4.662 -17.428 1.00 85.62 100 PHE A O 1
ATOM 813 N N . ASP A 1 101 ? 12.269 4.706 -19.680 1.00 84.25 101 ASP A N 1
ATOM 814 C CA . ASP A 1 101 ? 11.845 6.092 -19.839 1.00 84.25 101 ASP A CA 1
ATOM 815 C C . ASP A 1 101 ? 10.416 6.281 -19.291 1.00 84.25 101 ASP A C 1
ATOM 817 O O . ASP A 1 101 ? 9.504 5.496 -19.584 1.00 84.25 101 ASP A O 1
ATOM 821 N N . LEU A 1 102 ? 10.249 7.298 -18.445 1.00 83.44 102 LEU A N 1
ATOM 822 C CA . LEU A 1 102 ? 8.982 7.635 -17.798 1.00 83.44 102 LEU A CA 1
ATOM 823 C C . LEU A 1 102 ? 7.949 8.107 -18.825 1.00 83.44 102 LEU A C 1
ATOM 825 O O . LEU A 1 102 ? 6.780 7.719 -18.720 1.00 83.44 102 LEU A O 1
ATOM 829 N N . GLU A 1 103 ? 8.408 8.821 -19.855 1.00 82.81 103 GLU A N 1
ATOM 830 C CA . GLU A 1 103 ? 7.590 9.352 -20.951 1.00 82.81 103 GLU A CA 1
ATOM 831 C C . GLU A 1 103 ? 7.346 8.320 -22.058 1.00 82.81 103 GLU A C 1
ATOM 833 O O . GLU A 1 103 ? 6.618 8.567 -23.022 1.00 82.81 103 GLU A O 1
ATOM 838 N N . SER A 1 104 ? 7.897 7.110 -21.911 1.00 79.19 104 SER A N 1
ATOM 839 C CA . SER A 1 104 ? 7.698 6.045 -22.884 1.00 79.19 104 SER A CA 1
ATOM 840 C C . SER A 1 104 ? 6.211 5.725 -23.063 1.00 79.19 104 SER A C 1
ATOM 842 O O . SER A 1 104 ? 5.451 5.543 -22.105 1.00 79.19 104 SER A O 1
ATOM 844 N N . THR A 1 105 ? 5.799 5.538 -24.315 1.00 77.75 105 THR A N 1
ATOM 845 C CA . THR A 1 105 ? 4.477 5.000 -24.673 1.00 77.75 105 THR A CA 1
ATOM 846 C C . THR A 1 105 ? 4.370 3.490 -24.422 1.00 77.75 105 THR A C 1
ATOM 848 O O . THR A 1 105 ? 3.291 2.906 -24.544 1.00 77.75 105 THR A O 1
ATOM 851 N N . SER A 1 106 ? 5.475 2.843 -24.033 1.00 79.94 106 SER A N 1
ATOM 852 C CA . SER A 1 106 ? 5.524 1.424 -23.700 1.00 79.94 106 SER A CA 1
ATOM 853 C C . SER A 1 106 ? 4.542 1.061 -22.578 1.00 79.94 106 SER A C 1
ATOM 855 O O . SER A 1 106 ? 4.407 1.779 -21.583 1.00 79.94 106 SER A O 1
ATOM 857 N N . PRO A 1 107 ? 3.898 -0.121 -22.650 1.00 73.12 107 PRO A N 1
ATOM 858 C CA . PRO A 1 107 ? 3.099 -0.630 -21.541 1.00 73.12 107 PRO A CA 1
ATOM 859 C C . PRO A 1 107 ? 3.958 -1.053 -20.336 1.00 73.12 107 PRO A C 1
ATOM 861 O O . PRO A 1 107 ? 3.411 -1.298 -19.257 1.00 73.12 107 PRO A O 1
ATOM 864 N N . ARG A 1 108 ? 5.283 -1.194 -20.499 1.00 78.94 108 ARG A N 1
ATOM 865 C CA . ARG A 1 108 ? 6.208 -1.470 -19.393 1.00 78.94 108 ARG A CA 1
ATOM 866 C C . ARG A 1 108 ? 6.555 -0.156 -18.709 1.00 78.94 108 ARG A C 1
ATOM 868 O O . ARG A 1 108 ? 7.087 0.749 -19.333 1.00 78.94 108 ARG A O 1
ATOM 875 N N . ARG A 1 109 ? 6.270 -0.083 -17.414 1.00 87.00 109 ARG A N 1
ATOM 876 C CA . ARG A 1 109 ? 6.572 1.077 -16.576 1.00 87.00 109 ARG A CA 1
ATOM 877 C C . ARG A 1 109 ? 7.673 0.715 -15.588 1.00 87.00 109 ARG A C 1
ATOM 879 O O . ARG A 1 109 ? 7.687 -0.403 -15.068 1.00 87.00 109 ARG A O 1
ATOM 886 N N . CYS A 1 110 ? 8.564 1.664 -15.319 1.00 89.94 110 CYS A N 1
ATOM 887 C CA . CYS A 1 110 ? 9.609 1.536 -14.306 1.00 89.94 110 CYS A CA 1
ATOM 888 C C . CYS A 1 110 ? 9.119 1.881 -12.898 1.00 89.94 110 CYS A C 1
ATOM 890 O O . CYS A 1 110 ? 9.894 1.754 -11.968 1.00 89.94 110 CYS A O 1
ATOM 892 N N . TYR A 1 111 ? 7.854 2.257 -12.711 1.00 92.94 111 TYR A N 1
ATOM 893 C CA . TYR A 1 111 ? 7.300 2.549 -11.393 1.00 92.94 111 TYR A CA 1
ATOM 894 C C . TYR A 1 111 ? 6.160 1.607 -11.005 1.00 92.94 111 TYR A C 1
ATOM 896 O O . TYR A 1 111 ? 5.575 0.948 -11.863 1.00 92.94 111 TYR A O 1
ATOM 904 N N . GLU A 1 112 ? 5.825 1.534 -9.722 1.00 93.56 112 GLU A N 1
ATOM 905 C CA . GLU A 1 112 ? 4.635 0.860 -9.189 1.00 93.56 112 GLU A CA 1
ATOM 906 C C . GLU A 1 112 ? 3.962 1.752 -8.141 1.00 93.56 112 GLU A C 1
ATOM 908 O O . GLU A 1 112 ? 4.639 2.502 -7.442 1.00 93.56 112 GLU A O 1
ATOM 913 N N . GLY A 1 113 ? 2.630 1.689 -8.050 1.00 95.75 113 GLY A N 1
ATOM 914 C CA . GLY A 1 113 ? 1.876 2.489 -7.086 1.00 95.75 113 GLY A CA 1
ATOM 915 C C . GLY A 1 113 ? 1.669 1.756 -5.764 1.00 95.75 113 GLY A C 1
ATOM 916 O O . GLY A 1 113 ? 1.596 0.527 -5.729 1.00 95.75 113 GLY A O 1
ATOM 917 N N . LEU A 1 114 ? 1.485 2.520 -4.700 1.00 97.38 114 LEU A N 1
ATOM 918 C CA . LEU A 1 114 ? 1.083 2.082 -3.372 1.00 97.38 114 LEU A CA 1
ATOM 919 C C . LEU A 1 114 ? -0.053 3.002 -2.916 1.00 97.38 114 LEU A C 1
ATOM 921 O O . LEU A 1 114 ? 0.116 4.216 -2.894 1.00 97.38 114 LEU A O 1
ATOM 925 N N . ILE A 1 115 ? -1.217 2.438 -2.600 1.00 97.75 115 ILE A N 1
ATOM 926 C CA . ILE A 1 115 ? -2.374 3.206 -2.120 1.00 97.75 115 ILE A CA 1
ATOM 927 C C . ILE A 1 115 ? -2.476 3.023 -0.613 1.00 97.75 115 ILE A C 1
ATOM 929 O O . ILE A 1 115 ? -2.465 1.884 -0.142 1.00 97.75 115 ILE A O 1
ATOM 933 N N . LEU A 1 116 ? -2.585 4.129 0.119 1.00 97.88 116 LEU A N 1
ATOM 934 C CA . LEU A 1 116 ? -2.708 4.156 1.570 1.00 97.88 116 LEU A CA 1
ATOM 935 C C . LEU A 1 116 ? -4.076 4.705 1.983 1.00 97.88 116 LEU A C 1
ATOM 937 O O . LEU A 1 116 ? -4.589 5.636 1.362 1.00 97.88 116 LEU A O 1
ATOM 941 N N . GLY A 1 117 ? -4.653 4.134 3.036 1.00 97.06 117 GLY A N 1
ATOM 942 C CA . GLY A 1 117 ? -5.884 4.606 3.673 1.00 97.06 117 GLY A CA 1
ATOM 943 C C . GLY A 1 117 ? -6.021 4.058 5.092 1.00 97.06 117 GLY A C 1
ATOM 944 O O . GLY A 1 117 ? -5.238 3.202 5.504 1.00 97.06 117 GLY A O 1
ATOM 945 N N . TRP A 1 118 ? -7.018 4.529 5.834 1.00 96.94 118 TRP A N 1
ATOM 946 C CA . TRP A 1 118 ? -7.204 4.183 7.245 1.00 96.94 118 TRP A CA 1
ATOM 947 C C . TRP A 1 118 ? -8.372 3.226 7.441 1.00 96.94 118 TRP A C 1
ATOM 949 O O . TRP A 1 118 ? -9.513 3.589 7.170 1.00 96.94 118 TRP A O 1
ATOM 959 N N . TYR A 1 119 ? -8.109 2.021 7.945 1.00 97.25 119 TYR A N 1
ATOM 960 C CA . TYR A 1 119 ? -9.163 1.154 8.466 1.00 97.25 119 TYR A CA 1
ATOM 961 C C . TYR A 1 119 ? -9.763 1.764 9.732 1.00 97.25 119 TYR A C 1
ATOM 963 O O . TYR A 1 119 ? -9.028 2.087 10.672 1.00 97.25 119 TYR A O 1
ATOM 971 N N . ILE A 1 120 ? -11.091 1.879 9.753 1.00 97.25 120 ILE A N 1
ATOM 972 C CA . ILE A 1 120 ? -11.849 2.419 10.881 1.00 97.25 120 ILE A CA 1
ATOM 973 C C . ILE A 1 120 ? -12.603 1.289 11.597 1.00 97.25 120 ILE A C 1
ATOM 975 O O . ILE A 1 120 ? -13.541 0.712 11.023 1.00 97.25 120 ILE A O 1
ATOM 979 N N . PRO A 1 121 ? -12.226 0.971 12.852 1.00 96.62 121 PRO A N 1
ATOM 980 C CA . PRO A 1 121 ? -12.902 -0.062 13.625 1.00 96.62 121 PRO A CA 1
ATOM 981 C C . PRO A 1 121 ? -14.353 0.341 13.925 1.00 96.62 121 PRO A C 1
ATOM 983 O O . PRO A 1 121 ? -14.651 1.539 13.950 1.00 96.62 121 PRO A O 1
ATOM 986 N N . PRO A 1 122 ? -15.268 -0.625 14.149 1.00 96.88 122 PRO A N 1
ATOM 987 C CA . PRO A 1 122 ? -16.690 -0.346 14.350 1.00 96.88 122 PRO A CA 1
ATOM 988 C C . PRO A 1 122 ? -16.978 0.729 15.400 1.00 96.88 122 PRO A C 1
ATOM 990 O O . PRO A 1 122 ? -17.779 1.625 15.125 1.00 96.88 122 PRO A O 1
ATOM 993 N N . SER A 1 123 ? -16.272 0.705 16.533 1.00 96.19 123 SER A N 1
ATOM 994 C CA . SER A 1 123 ? -16.388 1.712 17.601 1.00 96.19 123 SER A CA 1
ATOM 995 C C . SER A 1 123 ? -16.121 3.160 17.162 1.00 96.19 123 SER A C 1
ATOM 997 O O . SER A 1 123 ? -16.688 4.082 17.745 1.00 96.19 123 SER A O 1
ATOM 999 N N . LEU A 1 124 ? -15.313 3.384 16.119 1.00 95.75 124 LEU A N 1
ATOM 1000 C CA . LEU A 1 124 ? -14.936 4.719 15.631 1.00 95.75 124 LEU A CA 1
ATOM 1001 C C . LEU A 1 124 ? -15.696 5.163 14.369 1.00 95.75 124 LEU A C 1
ATOM 1003 O O . LEU A 1 124 ? -15.534 6.297 13.918 1.00 95.75 124 LEU A O 1
ATOM 1007 N N . ARG A 1 125 ? -16.538 4.304 13.781 1.00 94.25 125 ARG A N 1
ATOM 1008 C CA . ARG A 1 125 ? -17.274 4.608 12.535 1.00 94.25 125 ARG A CA 1
ATOM 1009 C C . ARG A 1 125 ? -18.266 5.771 12.621 1.00 94.25 125 ARG A C 1
ATOM 1011 O O . ARG A 1 125 ? -18.430 6.423 11.593 1.00 94.25 125 ARG A O 1
ATOM 1018 N N . PRO A 1 126 ? -18.939 6.050 13.757 1.00 93.94 126 PRO A N 1
ATOM 1019 C CA . PRO A 1 126 ? -19.882 7.165 13.818 1.00 93.94 126 PRO A CA 1
ATOM 1020 C C . PRO A 1 126 ? -19.232 8.530 13.559 1.00 93.94 126 PRO A C 1
ATOM 1022 O O . PRO A 1 126 ? -19.866 9.386 12.957 1.00 93.94 126 PRO A O 1
ATOM 1025 N N . ASN A 1 127 ? -17.976 8.718 13.985 1.00 91.31 127 ASN A N 1
ATOM 1026 C CA . ASN A 1 127 ? -17.222 9.965 13.836 1.00 91.31 127 ASN A CA 1
ATOM 1027 C C . ASN A 1 127 ? -15.742 9.655 13.534 1.00 91.31 127 ASN A C 1
ATOM 1029 O O . ASN A 1 127 ? -14.904 9.712 14.438 1.00 91.31 127 ASN A O 1
ATOM 1033 N N . PRO A 1 128 ? -15.404 9.280 12.288 1.00 89.62 128 PRO A N 1
ATOM 1034 C CA . PRO A 1 128 ? -14.048 8.882 11.940 1.00 89.62 128 PRO A CA 1
ATOM 1035 C C . PRO A 1 128 ? -13.116 10.097 11.844 1.00 89.62 128 PRO A C 1
ATOM 1037 O O . PRO A 1 128 ? -13.361 11.014 11.061 1.00 89.62 128 PRO A O 1
ATOM 1040 N N . THR A 1 129 ? -11.997 10.067 12.571 1.00 88.94 129 THR A N 1
ATOM 1041 C CA . THR A 1 129 ? -10.901 11.038 12.408 1.00 88.94 129 THR A CA 1
ATOM 1042 C C . THR A 1 129 ? -9.822 10.460 11.499 1.00 88.94 129 THR A C 1
ATOM 1044 O O . THR A 1 129 ? -9.178 9.457 11.830 1.00 88.94 129 THR A O 1
ATOM 1047 N N . LEU A 1 130 ? -9.621 11.094 10.345 1.00 86.56 130 LEU A N 1
ATOM 1048 C CA . LEU A 1 130 ? -8.774 10.593 9.265 1.00 86.56 130 LEU A CA 1
ATOM 1049 C C . LEU A 1 130 ? -7.583 11.530 9.094 1.00 86.56 130 LEU A C 1
ATOM 1051 O O . LEU A 1 130 ? -7.765 12.709 8.802 1.00 86.56 130 LEU A O 1
ATOM 1055 N N . ASP A 1 131 ? -6.375 10.997 9.280 1.00 88.56 131 ASP A N 1
ATOM 1056 C CA . ASP A 1 131 ? -5.159 11.789 9.101 1.00 88.56 131 ASP A CA 1
ATOM 1057 C C . ASP A 1 131 ? -4.799 11.775 7.621 1.00 88.56 131 ASP A C 1
ATOM 1059 O O . ASP A 1 131 ? -4.790 10.716 6.984 1.00 88.56 131 ASP A O 1
ATOM 1063 N N . GLU A 1 132 ? -4.484 12.936 7.063 1.00 90.94 132 GLU A N 1
ATOM 1064 C CA . GLU A 1 132 ? -3.997 13.009 5.695 1.00 90.94 132 GLU A CA 1
ATOM 1065 C C . GLU A 1 132 ? -2.529 12.577 5.633 1.00 90.94 132 GLU A C 1
ATOM 1067 O O . GLU A 1 132 ? -1.683 13.071 6.380 1.00 90.94 132 GLU A O 1
ATOM 1072 N N . LEU A 1 133 ? -2.218 11.644 4.727 1.00 93.06 133 LEU A N 1
ATOM 1073 C CA . LEU A 1 133 ? -0.837 11.270 4.435 1.00 93.06 133 LEU A CA 1
ATOM 1074 C C . LEU A 1 133 ? -0.374 11.980 3.159 1.00 93.06 133 LEU A C 1
ATOM 1076 O O . LEU A 1 133 ? -1.022 11.831 2.115 1.00 93.06 133 LEU A O 1
ATOM 1080 N N . PRO A 1 134 ? 0.782 12.666 3.177 1.00 94.19 134 PRO A N 1
ATOM 1081 C CA . PRO A 1 134 ? 1.301 13.314 1.984 1.00 94.19 134 PRO A CA 1
ATOM 1082 C C . PRO A 1 134 ? 1.632 12.269 0.904 1.00 94.19 134 PRO A C 1
ATOM 1084 O O . PRO A 1 134 ? 2.103 11.173 1.238 1.00 94.19 134 PRO A O 1
ATOM 1087 N N . PRO A 1 135 ? 1.416 12.577 -0.388 1.00 95.62 135 PRO A N 1
ATOM 1088 C CA . PRO A 1 135 ? 1.888 11.724 -1.470 1.00 95.62 135 PRO A CA 1
ATOM 1089 C C . PRO A 1 135 ? 3.421 11.662 -1.452 1.00 95.62 135 PRO A C 1
ATOM 1091 O O . PRO A 1 135 ? 4.090 12.640 -1.112 1.00 95.62 135 PRO A O 1
ATOM 1094 N N . LYS A 1 136 ? 3.993 10.516 -1.829 1.00 96.62 136 LYS A N 1
ATOM 1095 C CA . LYS A 1 136 ? 5.450 10.321 -1.862 1.00 96.62 136 LYS A CA 1
ATOM 1096 C C . LYS A 1 136 ? 5.900 9.644 -3.147 1.00 96.62 136 LYS A C 1
ATOM 1098 O O . LYS A 1 136 ? 5.229 8.765 -3.681 1.00 96.62 136 LYS A O 1
ATOM 1103 N N . ILE A 1 137 ? 7.090 10.005 -3.604 1.00 96.69 137 ILE A N 1
ATOM 1104 C CA . ILE A 1 137 ? 7.821 9.273 -4.637 1.00 96.69 137 ILE A CA 1
ATOM 1105 C C . ILE A 1 137 ? 9.133 8.826 -4.009 1.00 96.69 137 ILE A C 1
ATOM 1107 O O . ILE A 1 137 ? 9.809 9.621 -3.362 1.00 96.69 137 ILE A O 1
ATOM 1111 N N . PHE A 1 138 ? 9.484 7.558 -4.178 1.00 95.81 138 PHE A N 1
ATOM 1112 C CA . PHE A 1 138 ? 10.730 7.006 -3.661 1.00 95.81 138 PHE A CA 1
ATOM 1113 C C . PHE A 1 138 ? 11.377 6.084 -4.687 1.00 95.81 138 PHE A C 1
ATOM 1115 O O . PHE A 1 138 ? 10.710 5.497 -5.542 1.00 95.81 138 PHE A O 1
ATOM 1122 N N . LEU A 1 139 ? 12.702 5.992 -4.621 1.00 94.81 139 LEU A N 1
ATOM 1123 C CA . LEU A 1 139 ? 13.520 5.350 -5.637 1.00 94.81 139 LEU A CA 1
ATOM 1124 C C . LEU A 1 139 ? 14.313 4.212 -5.005 1.00 94.81 139 LEU A C 1
ATOM 1126 O O . LEU A 1 139 ? 14.876 4.373 -3.926 1.00 94.81 139 LEU A O 1
ATOM 1130 N N . SER A 1 140 ? 14.382 3.067 -5.679 1.00 93.12 140 SER A N 1
ATOM 1131 C CA . SER A 1 140 ? 15.335 2.023 -5.299 1.00 93.12 140 SER A CA 1
ATOM 1132 C C . SER A 1 140 ? 15.652 1.078 -6.451 1.00 93.12 140 SER A C 1
ATOM 1134 O O . SER A 1 140 ? 14.914 0.977 -7.439 1.00 93.12 140 SER A O 1
ATOM 1136 N N . VAL A 1 141 ? 16.772 0.376 -6.311 1.00 92.06 141 VAL A N 1
ATOM 1137 C CA . VAL A 1 141 ? 17.176 -0.688 -7.227 1.00 92.06 141 VAL A CA 1
ATOM 1138 C C . VAL A 1 141 ? 16.320 -1.925 -6.930 1.00 92.06 141 VAL A C 1
ATOM 1140 O O . VAL A 1 141 ? 16.252 -2.356 -5.776 1.00 92.06 141 VAL A O 1
ATOM 1143 N N . PRO A 1 142 ? 15.636 -2.521 -7.920 1.00 89.38 142 PRO A N 1
ATOM 1144 C CA . PRO A 1 142 ? 14.833 -3.711 -7.676 1.00 89.38 142 PRO A CA 1
ATOM 1145 C C . PRO A 1 142 ? 15.718 -4.911 -7.326 1.00 89.38 142 PRO A C 1
ATOM 1147 O O . PRO A 1 142 ? 16.623 -5.269 -8.072 1.00 89.38 142 PRO A O 1
ATOM 1150 N N . LEU A 1 143 ? 15.392 -5.581 -6.221 1.00 82.00 143 LEU A N 1
ATOM 1151 C CA . LEU A 1 143 ? 16.153 -6.725 -5.697 1.00 82.00 143 LEU A CA 1
ATOM 1152 C C . LEU A 1 143 ? 15.831 -8.062 -6.385 1.00 82.00 143 LEU A C 1
ATOM 1154 O O . LEU A 1 143 ? 16.430 -9.089 -6.088 1.00 82.00 143 LEU A O 1
ATOM 1158 N N . GLY A 1 144 ? 14.832 -8.085 -7.264 1.00 79.31 144 GLY A N 1
ATOM 1159 C CA . GLY A 1 144 ? 14.406 -9.288 -7.965 1.00 79.31 144 GLY A CA 1
ATOM 1160 C C . GLY A 1 144 ? 12.996 -9.163 -8.523 1.00 79.31 144 GLY A C 1
ATOM 1161 O O . GLY A 1 144 ? 12.272 -8.198 -8.260 1.00 79.31 144 GLY A O 1
ATOM 1162 N N . HIS A 1 145 ? 12.583 -10.160 -9.303 1.00 73.81 145 HIS A N 1
ATOM 1163 C CA . HIS A 1 145 ? 11.244 -10.173 -9.879 1.00 73.81 145 HIS A CA 1
ATOM 1164 C C . HIS A 1 145 ? 10.175 -10.211 -8.774 1.00 73.81 145 HIS A C 1
ATOM 1166 O O . HIS A 1 145 ? 10.255 -11.011 -7.847 1.00 73.81 145 HIS A O 1
ATOM 1172 N N . SER A 1 146 ? 9.154 -9.357 -8.889 1.00 75.12 146 SER A N 1
ATOM 1173 C CA . SER A 1 146 ? 8.039 -9.236 -7.931 1.00 75.12 146 SER A CA 1
ATOM 1174 C C . SER A 1 146 ? 8.419 -8.882 -6.484 1.00 75.12 146 SER A C 1
ATOM 1176 O O . SER A 1 146 ? 7.526 -8.859 -5.635 1.00 75.12 146 SER A O 1
ATOM 1178 N N . ARG A 1 147 ? 9.687 -8.565 -6.189 1.00 83.00 147 ARG A N 1
ATOM 1179 C CA . ARG A 1 147 ? 10.121 -8.114 -4.861 1.00 83.00 147 ARG A CA 1
ATOM 1180 C C . ARG A 1 147 ? 9.940 -6.607 -4.740 1.00 83.00 147 ARG A C 1
ATOM 1182 O O . ARG A 1 147 ? 10.389 -5.854 -5.602 1.00 83.00 147 ARG A O 1
ATOM 1189 N N . LYS A 1 148 ? 9.229 -6.193 -3.697 1.00 88.94 148 LYS A N 1
ATOM 1190 C CA . LYS A 1 148 ? 9.022 -4.788 -3.341 1.00 88.94 148 LYS A CA 1
ATOM 1191 C C . LYS A 1 148 ? 10.121 -4.352 -2.365 1.00 88.94 148 LYS A C 1
ATOM 1193 O O . LYS A 1 148 ? 10.631 -5.209 -1.645 1.00 88.94 148 LYS A O 1
ATOM 1198 N N . PRO A 1 149 ? 10.517 -3.071 -2.356 1.00 89.50 149 PRO A N 1
ATOM 1199 C CA . PRO A 1 149 ? 11.444 -2.567 -1.353 1.00 89.50 149 PRO A CA 1
ATOM 1200 C C . PRO A 1 149 ? 10.787 -2.590 0.029 1.00 89.50 149 PRO A C 1
ATOM 1202 O O . PRO A 1 149 ? 9.561 -2.483 0.133 1.00 89.50 149 PRO A O 1
ATOM 1205 N N . ASN A 1 150 ? 11.604 -2.689 1.076 1.00 86.94 150 ASN A N 1
ATOM 1206 C CA . ASN A 1 150 ? 11.136 -2.385 2.421 1.00 86.94 150 ASN A CA 1
ATOM 1207 C C . ASN A 1 150 ? 10.832 -0.879 2.491 1.00 86.94 150 ASN A C 1
ATOM 1209 O O . ASN A 1 150 ? 11.629 -0.065 2.029 1.00 86.94 150 ASN A O 1
ATOM 1213 N N . ILE A 1 151 ? 9.656 -0.531 3.004 1.00 90.06 151 ILE A N 1
ATOM 1214 C CA . ILE A 1 151 ? 9.157 0.848 3.088 1.00 90.06 151 ILE A CA 1
ATOM 1215 C C . ILE A 1 151 ? 8.896 1.273 4.535 1.00 90.06 151 ILE A C 1
ATOM 1217 O O . ILE A 1 151 ? 8.225 2.279 4.747 1.00 90.06 151 ILE A O 1
ATOM 1221 N N . ILE A 1 152 ? 9.372 0.508 5.524 1.00 85.81 152 ILE A N 1
ATOM 1222 C CA . ILE A 1 152 ? 9.088 0.792 6.933 1.00 85.81 152 ILE A CA 1
ATOM 1223 C C . ILE A 1 152 ? 9.609 2.163 7.357 1.00 85.81 152 ILE A C 1
ATOM 1225 O O . ILE A 1 152 ? 8.827 2.932 7.893 1.00 85.81 152 ILE A O 1
ATOM 1229 N N . ASP A 1 153 ? 10.830 2.535 6.978 1.00 86.38 153 ASP A N 1
ATOM 1230 C CA . ASP A 1 153 ? 11.408 3.853 7.289 1.00 86.38 153 ASP A CA 1
ATOM 1231 C C . ASP A 1 153 ? 10.580 5.008 6.685 1.00 86.38 153 ASP A C 1
ATOM 1233 O O . ASP A 1 153 ? 10.538 6.119 7.205 1.00 86.38 153 ASP A O 1
ATOM 1237 N N . LEU A 1 154 ? 9.870 4.757 5.574 1.00 91.38 154 LEU A N 1
ATOM 1238 C CA . LEU A 1 154 ? 8.969 5.746 4.972 1.00 91.38 154 LEU A CA 1
ATOM 1239 C C . LEU A 1 154 ? 7.633 5.846 5.718 1.00 91.38 154 LEU A C 1
ATOM 1241 O O . LEU A 1 154 ? 6.994 6.900 5.678 1.00 91.38 154 LEU A O 1
ATOM 1245 N N . LEU A 1 155 ? 7.191 4.748 6.337 1.00 90.00 155 LEU A N 1
ATOM 1246 C CA . LEU A 1 155 ? 5.943 4.647 7.092 1.00 90.00 155 LEU A CA 1
ATOM 1247 C C . LEU A 1 155 ? 6.112 5.062 8.555 1.00 90.00 155 LEU A C 1
ATOM 1249 O O . LEU A 1 155 ? 5.160 5.583 9.121 1.00 90.00 155 LEU A O 1
ATOM 1253 N N . GLU A 1 156 ? 7.290 4.858 9.144 1.00 87.56 156 GLU A N 1
ATOM 1254 C CA . GLU A 1 156 ? 7.614 5.102 10.553 1.00 87.56 156 GLU A CA 1
ATOM 1255 C C . GLU A 1 156 ? 7.100 6.454 11.077 1.00 87.56 156 GLU A C 1
ATOM 1257 O O . GLU A 1 156 ? 6.416 6.442 12.100 1.00 87.56 156 GLU A O 1
ATOM 1262 N N . PRO A 1 157 ? 7.268 7.595 10.371 1.00 89.38 157 PRO A N 1
ATOM 1263 C CA . PRO A 1 157 ? 6.767 8.888 10.853 1.00 89.38 157 PRO A CA 1
ATOM 1264 C C . PRO A 1 157 ? 5.238 8.978 10.988 1.00 89.38 157 PRO A C 1
ATOM 1266 O O . PRO A 1 157 ? 4.720 9.945 11.540 1.00 89.38 157 PRO A O 1
ATOM 1269 N N . HIS A 1 158 ? 4.507 8.014 10.427 1.00 89.44 158 HIS A N 1
ATOM 1270 C CA . HIS A 1 158 ? 3.046 7.937 10.412 1.00 89.44 158 HIS A CA 1
ATOM 1271 C C . HIS A 1 158 ? 2.503 6.803 11.296 1.00 89.44 158 HIS A C 1
ATOM 1273 O O . HIS A 1 158 ? 1.293 6.564 11.317 1.00 89.44 158 HIS A O 1
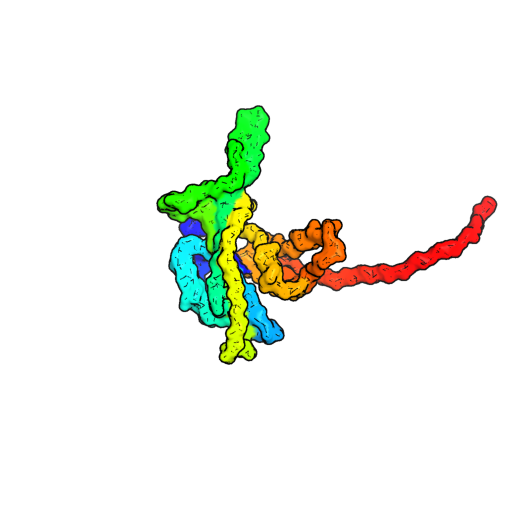ATOM 1279 N N . LEU A 1 159 ? 3.382 6.073 11.984 1.00 87.50 159 LEU A N 1
ATOM 1280 C CA . LEU A 1 159 ? 3.045 4.938 12.836 1.00 87.50 159 LEU A CA 1
ATOM 1281 C C . LEU A 1 159 ? 3.231 5.298 14.320 1.00 87.50 159 LEU A C 1
ATOM 1283 O O . LEU A 1 159 ? 4.002 6.199 14.648 1.00 87.50 159 LEU A O 1
ATOM 1287 N N . PRO A 1 160 ? 2.533 4.608 15.241 1.00 85.25 160 PRO A N 1
ATOM 1288 C CA . PRO A 1 160 ? 2.823 4.724 16.669 1.00 85.25 160 PRO A CA 1
ATOM 1289 C C . PRO A 1 160 ? 4.221 4.171 16.990 1.00 85.25 160 PRO A C 1
ATOM 1291 O O . PRO A 1 160 ? 4.783 3.414 16.205 1.00 85.25 160 PRO A O 1
ATOM 1294 N N . SER A 1 161 ? 4.756 4.494 18.170 1.00 80.00 161 SER A N 1
ATOM 1295 C CA . SER A 1 161 ? 6.071 4.024 18.646 1.00 80.00 161 SER A CA 1
ATOM 1296 C C . SER A 1 161 ? 6.191 2.500 18.805 1.00 80.00 161 SER A C 1
ATOM 1298 O O . SER A 1 161 ? 7.294 1.961 18.864 1.00 80.00 161 SER A O 1
ATOM 1300 N N . ASP A 1 162 ? 5.066 1.798 18.900 1.00 82.12 162 ASP A N 1
ATOM 1301 C CA . ASP A 1 162 ? 4.944 0.362 19.151 1.00 82.12 162 ASP A CA 1
ATOM 1302 C C . ASP A 1 162 ? 4.030 -0.321 18.110 1.00 82.12 162 ASP A C 1
ATOM 1304 O O . ASP A 1 162 ? 3.014 -0.935 18.450 1.00 82.12 162 ASP A O 1
ATOM 1308 N N . PRO A 1 163 ? 4.319 -0.200 16.800 1.00 85.50 163 PRO A N 1
ATOM 1309 C CA . PRO A 1 163 ? 3.374 -0.621 15.783 1.00 85.50 163 PRO A CA 1
ATOM 1310 C C . PRO A 1 163 ? 3.285 -2.148 15.712 1.00 85.50 163 PRO A C 1
ATOM 1312 O O . PRO A 1 163 ? 4.285 -2.865 15.696 1.00 85.50 163 PRO A O 1
ATOM 1315 N N . SER A 1 164 ? 2.063 -2.654 15.582 1.00 87.88 164 SER A N 1
ATOM 1316 C CA . SER A 1 164 ? 1.823 -4.027 15.139 1.00 87.88 164 SER A CA 1
ATOM 1317 C C . SER A 1 164 ? 1.627 -4.025 13.627 1.00 87.88 164 SER A C 1
ATOM 1319 O O . SER A 1 164 ? 0.681 -3.425 13.117 1.00 87.88 164 SER A O 1
ATOM 1321 N N . ILE A 1 165 ? 2.540 -4.664 12.900 1.00 88.88 165 ILE A N 1
ATOM 1322 C CA . ILE A 1 165 ? 2.604 -4.633 11.439 1.00 88.88 165 ILE A CA 1
ATOM 1323 C C . ILE A 1 165 ? 2.310 -6.021 10.882 1.00 88.88 165 ILE A C 1
ATOM 1325 O O . ILE A 1 165 ? 2.939 -7.007 11.260 1.00 88.88 165 ILE A O 1
ATOM 1329 N N . LEU A 1 166 ? 1.379 -6.079 9.929 1.00 90.50 166 LEU A N 1
ATOM 1330 C CA . LEU A 1 166 ? 1.022 -7.288 9.194 1.00 90.50 166 LEU A CA 1
ATOM 1331 C C . LEU A 1 166 ? 1.283 -7.105 7.693 1.00 90.50 166 LEU A C 1
ATOM 1333 O O . LEU A 1 166 ? 0.602 -6.340 7.002 1.00 90.50 166 LEU A O 1
ATOM 1337 N N . GLU A 1 167 ? 2.241 -7.853 7.155 1.00 89.94 167 GLU A N 1
ATOM 1338 C CA . GLU A 1 167 ? 2.538 -7.904 5.728 1.00 89.94 167 GLU A CA 1
ATOM 1339 C C . GLU A 1 167 ? 1.859 -9.114 5.072 1.00 89.94 167 GLU A C 1
ATOM 1341 O O . GLU A 1 167 ? 2.342 -10.240 5.144 1.00 89.94 167 GLU A O 1
ATOM 1346 N N . LEU A 1 168 ? 0.743 -8.877 4.377 1.00 90.19 168 LEU A N 1
ATOM 1347 C CA . LEU A 1 168 ? 0.057 -9.908 3.590 1.00 90.19 168 LEU A CA 1
ATOM 1348 C C . LEU A 1 168 ? 0.618 -10.027 2.167 1.00 90.19 168 LEU A C 1
ATOM 1350 O O . LEU A 1 168 ? 0.875 -9.010 1.504 1.00 90.19 168 LEU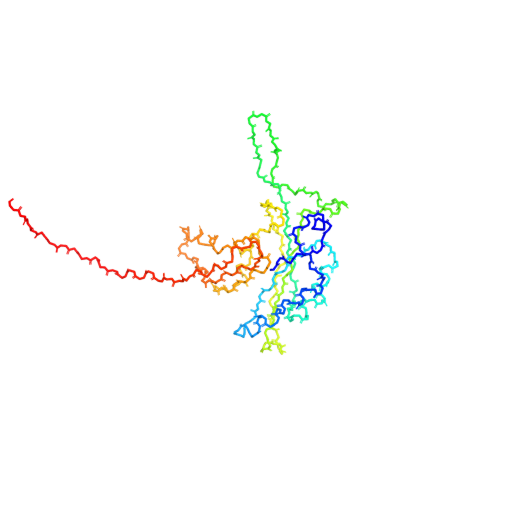 A O 1
ATOM 1354 N N . PHE A 1 169 ? 0.675 -11.269 1.678 1.00 87.31 169 PHE A N 1
ATOM 1355 C CA . PHE A 1 169 ? 1.277 -11.682 0.402 1.00 87.31 169 PHE A CA 1
ATOM 1356 C C . PHE A 1 169 ? 2.785 -11.405 0.338 1.00 87.31 169 PHE A C 1
ATOM 1358 O O . PHE A 1 169 ? 3.320 -11.009 -0.705 1.00 87.31 169 PHE A O 1
ATOM 1365 N N . SER A 1 170 ? 3.459 -11.565 1.477 1.00 83.81 170 SER A N 1
ATOM 1366 C CA . SER A 1 170 ? 4.896 -11.348 1.586 1.00 83.81 170 SER A CA 1
ATOM 1367 C C . SER A 1 170 ? 5.689 -12.453 0.881 1.00 83.81 170 SER A C 1
ATOM 1369 O O . SER A 1 170 ? 5.283 -13.613 0.849 1.00 83.81 170 SER A O 1
ATOM 1371 N N . ARG A 1 171 ? 6.836 -12.092 0.300 1.00 76.56 171 ARG A N 1
ATOM 1372 C CA . ARG A 1 171 ? 7.746 -13.026 -0.395 1.00 76.56 171 ARG A CA 1
ATOM 1373 C C . ARG A 1 171 ? 9.098 -13.190 0.297 1.00 76.56 171 ARG A C 1
ATOM 1375 O O . ARG A 1 171 ? 9.960 -13.932 -0.164 1.00 76.56 171 ARG A O 1
ATOM 1382 N N . SER A 1 172 ? 9.317 -12.428 1.356 1.00 70.62 172 SER A N 1
ATOM 1383 C CA . SER A 1 172 ? 10.559 -12.378 2.116 1.00 70.62 172 SER A CA 1
ATOM 1384 C C . SER A 1 172 ? 10.248 -11.825 3.492 1.00 70.62 172 SER A C 1
ATOM 1386 O O . SER A 1 172 ? 9.363 -10.991 3.617 1.00 70.62 172 SER A O 1
ATOM 1388 N N . VAL A 1 173 ? 11.002 -12.224 4.510 1.00 65.88 173 VAL A N 1
ATOM 1389 C CA . VAL A 1 173 ? 10.897 -11.570 5.816 1.00 65.88 173 VAL A CA 1
ATOM 1390 C C . VAL A 1 173 ? 11.423 -10.144 5.678 1.00 65.88 173 VAL A C 1
ATOM 1392 O O . VAL A 1 173 ? 12.627 -9.926 5.555 1.00 65.88 173 VAL A O 1
ATOM 1395 N N . SER A 1 174 ? 10.513 -9.179 5.665 1.00 62.50 174 SER A N 1
ATOM 1396 C CA . SER A 1 174 ? 10.825 -7.789 5.976 1.00 62.50 174 SER A CA 1
ATOM 1397 C C . SER A 1 174 ? 10.933 -7.714 7.500 1.00 62.50 174 SER A C 1
ATOM 1399 O O . SER A 1 174 ? 9.948 -7.936 8.193 1.00 62.50 174 SER A O 1
ATOM 1401 N N . GLY A 1 175 ? 12.136 -7.538 8.045 1.00 56.53 175 GLY A N 1
ATOM 1402 C CA . GLY A 1 175 ? 12.324 -7.387 9.491 1.00 56.53 175 GLY A CA 1
ATOM 1403 C C . GLY A 1 175 ? 12.328 -5.918 9.914 1.00 56.53 175 GLY A C 1
ATOM 1404 O O . GLY A 1 175 ? 12.707 -5.048 9.130 1.00 56.53 175 GLY A O 1
ATOM 1405 N N . LEU A 1 176 ? 11.999 -5.665 11.186 1.00 55.34 176 LEU A N 1
ATOM 1406 C CA . LEU A 1 176 ? 12.313 -4.412 11.897 1.00 55.34 176 LEU A CA 1
ATOM 1407 C C . LEU A 1 176 ? 13.832 -4.200 12.082 1.00 55.34 176 LEU A C 1
ATOM 1409 O O . LEU A 1 176 ? 14.257 -3.133 12.500 1.00 55.34 176 LEU A O 1
ATOM 1413 N N . THR A 1 177 ? 14.665 -5.180 11.716 1.00 50.06 177 THR A N 1
ATOM 1414 C CA . THR A 1 177 ? 16.131 -5.169 11.875 1.00 50.06 177 THR A CA 1
ATOM 1415 C C . THR A 1 177 ? 16.851 -4.044 11.117 1.00 50.06 177 THR A C 1
ATOM 1417 O O . THR A 1 177 ? 18.038 -3.812 11.344 1.00 50.06 177 THR A O 1
ATOM 1420 N N . SER A 1 178 ? 16.167 -3.335 10.211 1.00 47.16 178 SER A N 1
ATOM 1421 C CA . SER A 1 178 ? 16.706 -2.110 9.600 1.00 47.16 178 SER A CA 1
ATOM 1422 C C . SER A 1 178 ? 16.685 -0.914 10.567 1.00 47.16 178 SER A C 1
ATOM 1424 O O . SER A 1 178 ? 17.551 -0.052 10.456 1.00 47.16 178 SER A O 1
ATOM 1426 N N . LEU A 1 179 ? 15.775 -0.899 11.552 1.00 45.84 179 LEU A N 1
ATOM 1427 C CA . LEU A 1 179 ? 15.697 0.140 12.588 1.00 45.84 179 LEU A CA 1
ATOM 1428 C C . LEU A 1 179 ? 16.686 -0.084 13.741 1.00 45.84 179 LEU A C 1
ATOM 1430 O O . LEU A 1 179 ? 17.245 0.879 14.255 1.00 45.84 179 LEU A O 1
ATOM 1434 N N . GLU A 1 180 ? 16.981 -1.337 14.103 1.00 44.06 180 GLU A N 1
ATOM 1435 C CA . GLU A 1 180 ? 18.011 -1.643 15.116 1.00 44.06 180 GLU A CA 1
ATOM 1436 C C . GLU A 1 180 ? 19.409 -1.177 14.677 1.00 44.06 180 GLU A C 1
ATOM 1438 O O . GLU A 1 180 ? 20.230 -0.774 15.493 1.00 44.06 180 GLU A O 1
ATOM 1443 N N . ARG A 1 181 ? 19.684 -1.160 13.367 1.00 44.38 181 ARG A N 1
ATOM 1444 C CA . ARG A 1 181 ? 20.998 -0.772 12.835 1.00 44.38 181 ARG A CA 1
ATOM 1445 C C . ARG A 1 181 ? 21.274 0.737 12.885 1.00 44.38 181 ARG A C 1
ATOM 1447 O O . ARG A 1 181 ? 22.411 1.138 12.654 1.00 44.38 181 ARG A O 1
ATOM 1454 N N . GLN A 1 182 ? 20.268 1.568 13.173 1.00 44.47 182 GLN A N 1
ATOM 1455 C CA . GLN A 1 182 ? 20.441 3.017 13.350 1.00 44.47 182 GLN A CA 1
ATOM 1456 C C . GLN A 1 182 ? 20.595 3.445 14.818 1.00 44.47 182 GLN A C 1
ATOM 1458 O O . GLN A 1 182 ? 21.001 4.579 15.069 1.00 44.47 182 GLN A O 1
ATOM 1463 N N . SER A 1 183 ? 20.331 2.573 15.800 1.00 43.78 183 SER A N 1
ATOM 1464 C CA . SER A 1 183 ? 20.416 2.959 17.218 1.00 43.78 183 SER A CA 1
ATOM 1465 C C . SER A 1 183 ? 21.844 3.034 17.767 1.00 43.78 183 SER A C 1
ATOM 1467 O O . SER A 1 183 ? 22.047 3.626 18.822 1.00 43.78 183 SER A O 1
ATOM 1469 N N . GLU A 1 184 ? 22.849 2.494 17.069 1.00 47.59 184 GLU A N 1
ATOM 1470 C CA . GLU A 1 184 ? 24.252 2.598 17.511 1.00 47.59 184 GLU A CA 1
ATOM 1471 C C . GLU A 1 184 ? 24.864 3.994 17.292 1.00 47.59 184 GLU A C 1
ATOM 1473 O O . GLU A 1 184 ? 25.917 4.287 17.853 1.00 47.59 184 GLU A O 1
ATOM 1478 N N . THR A 1 185 ? 24.222 4.887 16.526 1.00 44.66 185 THR A N 1
ATOM 1479 C CA . THR A 1 185 ? 24.795 6.206 16.198 1.00 44.66 185 THR A CA 1
ATOM 1480 C C . THR A 1 185 ? 24.108 7.405 16.852 1.00 44.66 185 THR A C 1
ATOM 1482 O O . THR A 1 185 ? 24.666 8.495 16.780 1.00 44.66 185 THR A O 1
ATOM 1485 N N . ASN A 1 186 ? 22.964 7.250 17.536 1.00 47.00 186 ASN A N 1
ATOM 1486 C CA . ASN A 1 186 ? 22.277 8.372 18.197 1.00 47.00 186 ASN A CA 1
ATOM 1487 C C . ASN A 1 186 ? 21.571 7.959 19.509 1.00 47.00 186 ASN A C 1
ATOM 1489 O O . ASN A 1 186 ? 20.487 7.376 19.455 1.00 47.00 186 ASN A O 1
ATOM 1493 N N . PRO A 1 187 ? 22.098 8.328 20.695 1.00 46.72 187 PRO A N 1
ATOM 1494 C CA . PRO A 1 187 ? 21.566 7.919 22.005 1.00 46.72 187 PRO A CA 1
ATOM 1495 C C . PRO A 1 187 ? 20.258 8.627 22.436 1.00 46.72 187 PRO A C 1
ATOM 1497 O O . PRO A 1 187 ? 20.007 8.798 23.624 1.00 46.72 187 PRO A O 1
ATOM 1500 N N . GLY A 1 188 ? 19.404 9.045 21.495 1.00 53.00 188 GLY A N 1
ATOM 1501 C CA . GLY A 1 188 ? 18.173 9.796 21.786 1.00 53.00 188 GLY A CA 1
ATOM 1502 C C . GLY A 1 188 ? 16.950 9.446 20.934 1.00 53.00 188 GLY A C 1
ATOM 1503 O O . GLY A 1 188 ? 15.897 10.047 21.136 1.00 53.00 188 GLY A O 1
ATOM 1504 N N . VAL A 1 189 ? 17.055 8.502 19.992 1.00 52.28 189 VAL A N 1
ATOM 1505 C CA . VAL A 1 189 ? 15.915 8.091 19.155 1.00 52.28 189 VAL A CA 1
ATOM 1506 C C . VAL A 1 189 ? 15.217 6.893 19.813 1.00 52.28 189 VAL A C 1
ATOM 1508 O O . VAL A 1 189 ? 15.877 5.884 20.072 1.00 52.28 189 VAL A O 1
ATOM 1511 N N . PRO A 1 190 ? 13.911 6.975 20.133 1.00 52.28 190 PRO A N 1
ATOM 1512 C CA . PRO A 1 190 ? 13.197 5.870 20.760 1.00 52.28 190 PRO A CA 1
ATOM 1513 C C . PRO A 1 190 ? 13.155 4.657 19.825 1.00 52.28 190 PRO A C 1
ATOM 1515 O O . PRO A 1 190 ? 12.664 4.739 18.704 1.00 52.28 190 PRO A O 1
ATOM 1518 N N . VAL A 1 191 ? 13.658 3.519 20.309 1.00 58.41 191 VAL A N 1
ATOM 1519 C CA . VAL A 1 191 ? 13.604 2.239 19.592 1.00 58.41 191 VAL A CA 1
ATOM 1520 C C . VAL A 1 191 ? 12.143 1.823 19.428 1.00 58.41 191 VAL A C 1
ATOM 1522 O O . VAL A 1 191 ? 11.409 1.719 20.413 1.00 58.41 191 VAL A O 1
ATOM 1525 N N . MET A 1 192 ? 11.728 1.570 18.188 1.00 57.69 192 MET A N 1
ATOM 1526 C CA . MET A 1 192 ? 10.371 1.142 17.866 1.00 57.69 192 MET A CA 1
ATOM 1527 C C . MET A 1 192 ? 10.109 -0.258 18.451 1.00 57.69 192 MET A C 1
ATOM 1529 O O . MET A 1 192 ? 10.722 -1.241 18.034 1.00 57.69 192 MET A O 1
ATOM 1533 N N . LYS A 1 193 ? 9.211 -0.370 19.437 1.00 62.00 193 LYS A N 1
ATOM 1534 C CA . LYS A 1 193 ? 8.900 -1.633 20.140 1.00 62.00 193 LYS A CA 1
ATOM 1535 C C . LYS A 1 193 ? 7.642 -2.269 19.554 1.00 62.00 193 LYS A C 1
ATOM 1537 O O . LYS A 1 193 ? 6.584 -2.246 20.170 1.00 62.00 193 LYS A O 1
ATOM 1542 N N . GLY A 1 194 ? 7.743 -2.771 18.327 1.00 70.38 194 GLY A N 1
ATOM 1543 C CA . GLY A 1 194 ? 6.618 -3.334 17.576 1.00 70.38 194 GLY A CA 1
ATOM 1544 C C . GLY A 1 194 ? 6.735 -4.830 17.287 1.00 70.38 194 GLY A C 1
ATOM 1545 O O . GLY A 1 194 ? 7.787 -5.439 17.476 1.00 70.38 194 GLY A O 1
ATOM 1546 N N . ILE A 1 195 ? 5.656 -5.417 16.767 1.00 78.50 195 ILE A N 1
ATOM 1547 C CA . ILE A 1 195 ? 5.656 -6.776 16.203 1.00 78.50 195 ILE A CA 1
ATOM 1548 C C . ILE A 1 195 ? 5.526 -6.656 14.688 1.00 78.50 195 ILE A C 1
ATOM 1550 O O . ILE A 1 195 ? 4.650 -5.947 14.199 1.00 78.50 195 ILE A O 1
ATOM 1554 N N . TRP A 1 196 ? 6.349 -7.391 13.937 1.00 84.19 196 TRP A N 1
ATOM 1555 C CA . TRP A 1 196 ? 6.178 -7.547 12.494 1.00 84.19 196 TRP A CA 1
ATOM 1556 C C . TRP A 1 196 ? 5.835 -8.990 12.150 1.00 84.19 196 TRP A C 1
ATOM 1558 O O . TRP A 1 196 ? 6.609 -9.908 12.421 1.00 84.19 196 TRP A O 1
ATOM 1568 N N . HIS A 1 197 ? 4.706 -9.186 11.479 1.00 84.19 197 HIS A N 1
ATOM 1569 C CA . HIS A 1 197 ? 4.282 -10.485 10.986 1.00 84.19 197 HIS A CA 1
ATOM 1570 C C . HIS A 1 197 ? 4.167 -10.477 9.461 1.00 84.19 197 HIS A C 1
ATOM 1572 O O . HIS A 1 197 ? 3.425 -9.684 8.889 1.00 84.19 197 HIS A O 1
ATOM 1578 N N . SER A 1 198 ? 4.894 -11.376 8.794 1.00 85.38 198 SER A N 1
ATOM 1579 C CA . SER A 1 198 ? 4.835 -11.549 7.337 1.00 85.38 198 SER A CA 1
ATOM 1580 C C . SER A 1 198 ? 4.111 -12.845 6.994 1.00 85.38 198 SER A C 1
ATOM 1582 O O . SER A 1 198 ? 4.500 -13.909 7.468 1.00 85.38 198 SER A O 1
ATOM 1584 N N . VAL A 1 199 ? 3.083 -12.759 6.151 1.00 84.81 199 VAL A N 1
ATOM 1585 C CA . VAL A 1 199 ? 2.285 -13.903 5.696 1.00 84.81 199 VAL A CA 1
ATOM 1586 C C . VAL A 1 199 ? 2.309 -13.974 4.178 1.00 84.81 199 VAL A C 1
ATOM 1588 O O . VAL A 1 199 ? 1.850 -13.067 3.480 1.00 84.81 199 VAL A O 1
ATOM 1591 N N . GLY A 1 200 ? 2.794 -15.091 3.659 1.00 80.81 200 GLY A N 1
ATOM 1592 C CA . GLY A 1 200 ? 2.782 -15.421 2.245 1.00 80.81 200 GLY A CA 1
ATOM 1593 C C . GLY A 1 200 ? 3.248 -16.850 2.006 1.00 80.81 200 GLY A C 1
ATOM 1594 O O . GLY A 1 200 ? 3.722 -17.541 2.905 1.00 80.81 200 GLY A O 1
ATOM 1595 N N . ASP A 1 201 ? 3.066 -17.307 0.779 1.00 77.56 201 ASP A N 1
ATOM 1596 C CA . ASP A 1 201 ? 3.458 -18.638 0.322 1.00 77.56 201 ASP A CA 1
ATOM 1597 C C . ASP A 1 201 ? 4.979 -18.805 0.201 1.00 77.56 201 ASP A C 1
ATOM 1599 O O . ASP A 1 201 ? 5.477 -19.917 0.366 1.00 77.56 201 ASP A O 1
ATOM 1603 N N . GLU A 1 202 ? 5.712 -17.713 -0.033 1.00 67.81 202 GLU A N 1
ATOM 1604 C CA . GLU A 1 202 ? 7.181 -17.715 -0.123 1.00 67.81 202 GLU A CA 1
ATOM 1605 C C . GLU A 1 202 ? 7.890 -17.166 1.123 1.00 67.81 202 GLU A C 1
ATOM 1607 O O . GLU A 1 202 ? 9.114 -17.252 1.222 1.00 67.81 202 GLU A O 1
ATOM 1612 N N . SER A 1 203 ? 7.161 -16.572 2.072 1.00 60.00 203 SER A N 1
ATOM 1613 C CA . SER A 1 203 ? 7.750 -16.144 3.344 1.00 60.00 203 SER A CA 1
ATOM 1614 C C . SER A 1 203 ? 7.982 -17.361 4.251 1.00 60.00 203 SER A C 1
ATOM 1616 O O . SER A 1 203 ? 7.101 -18.225 4.308 1.00 60.00 203 SER A O 1
ATOM 1618 N N . PRO A 1 204 ? 9.092 -17.432 5.011 1.00 55.97 204 PRO A N 1
ATOM 1619 C CA . PRO A 1 204 ? 9.252 -18.425 6.070 1.00 55.97 204 PRO A CA 1
ATOM 1620 C C . PRO A 1 204 ? 8.024 -18.410 6.984 1.00 55.97 204 PRO A C 1
ATOM 1622 O O . PRO A 1 204 ? 7.686 -17.378 7.565 1.00 55.97 204 PRO A O 1
ATOM 1625 N N . LYS A 1 205 ? 7.314 -19.539 7.066 1.00 48.00 205 LYS A N 1
ATOM 1626 C CA . LYS A 1 205 ? 6.168 -19.680 7.967 1.00 48.00 205 LYS A CA 1
ATOM 1627 C C . LYS A 1 205 ? 6.680 -19.641 9.409 1.00 48.00 205 LYS A C 1
ATOM 1629 O O . LYS A 1 205 ? 7.557 -20.420 9.756 1.00 48.00 205 LYS A O 1
ATOM 1634 N N . PHE A 1 206 ? 6.075 -18.763 10.210 1.00 43.16 206 PHE A N 1
ATOM 1635 C CA . PHE A 1 206 ? 6.316 -18.534 11.640 1.00 43.16 206 PHE A CA 1
ATOM 1636 C C . PHE A 1 206 ? 7.700 -17.968 12.009 1.00 43.16 206 PHE A C 1
ATOM 1638 O O . PHE A 1 206 ? 8.626 -18.694 12.342 1.00 43.16 206 PHE A O 1
ATOM 1645 N N . MET A 1 207 ? 7.778 -16.636 12.072 1.00 39.88 207 MET A N 1
ATOM 1646 C CA . MET A 1 207 ? 8.691 -15.912 12.964 1.00 39.88 207 MET A CA 1
ATOM 1647 C C . MET A 1 207 ? 7.845 -15.292 14.081 1.00 39.88 207 MET A C 1
ATOM 1649 O O . MET A 1 207 ? 7.507 -14.113 14.039 1.00 39.88 207 MET A O 1
ATOM 1653 N N . VAL A 1 208 ? 7.419 -16.103 15.049 1.00 40.50 208 VAL A N 1
ATOM 1654 C CA . VAL A 1 208 ? 7.143 -15.569 16.386 1.00 40.50 208 VAL A CA 1
ATOM 1655 C C . VAL A 1 208 ? 8.482 -15.675 17.092 1.00 40.50 208 VAL A C 1
ATOM 1657 O O . VAL A 1 208 ? 8.807 -16.747 17.585 1.00 40.50 208 VAL A O 1
ATOM 1660 N N . SER A 1 209 ? 9.303 -14.624 17.056 1.00 36.31 209 SER A N 1
ATOM 1661 C CA . SER A 1 209 ? 10.440 -14.555 17.975 1.00 36.31 209 SER A CA 1
ATOM 1662 C C . SER A 1 209 ? 9.857 -14.303 19.363 1.00 36.31 209 SER A C 1
ATOM 1664 O O . SER A 1 209 ? 9.289 -13.229 19.577 1.00 36.31 209 SER A O 1
ATOM 1666 N N . PRO A 1 210 ? 9.924 -15.264 20.298 1.00 31.36 210 PRO A N 1
ATOM 1667 C CA . PRO A 1 210 ? 9.540 -15.007 21.669 1.00 31.36 210 PRO A CA 1
ATOM 1668 C C . PRO A 1 210 ? 10.608 -14.091 22.265 1.00 31.36 210 PRO A C 1
ATOM 1670 O O . PRO A 1 210 ? 11.804 -14.359 22.148 1.00 31.36 210 PRO A O 1
ATOM 1673 N N . TRP A 1 211 ? 10.160 -13.014 22.901 1.00 43.03 211 TRP A N 1
ATOM 1674 C CA . TRP A 1 211 ? 10.960 -12.203 23.811 1.00 43.03 211 TRP A CA 1
ATOM 1675 C C . TRP A 1 211 ? 11.293 -13.078 25.029 1.00 43.03 211 TRP A C 1
ATOM 1677 O O . TRP A 1 211 ? 10.600 -13.046 26.041 1.00 43.03 211 TRP A O 1
ATOM 1687 N N . VAL A 1 212 ? 12.290 -13.957 24.917 1.00 32.62 212 VAL A N 1
ATOM 1688 C CA . VAL A 1 212 ? 12.887 -14.547 26.115 1.00 32.62 212 VAL A CA 1
ATOM 1689 C C . VAL A 1 212 ? 13.833 -13.494 26.663 1.00 32.62 212 VAL A C 1
ATOM 1691 O O . VAL A 1 212 ? 14.896 -13.240 26.097 1.00 32.62 212 VAL A O 1
ATOM 1694 N N . GLU A 1 213 ? 13.390 -12.849 27.740 1.00 42.59 213 GLU A N 1
ATOM 1695 C CA . GLU A 1 213 ? 14.230 -12.058 28.628 1.00 42.59 213 GLU A CA 1
ATOM 1696 C C . GLU A 1 213 ? 15.463 -12.878 29.014 1.00 42.59 213 GLU A C 1
ATOM 1698 O O . GLU A 1 213 ? 15.353 -13.906 29.681 1.00 42.59 213 GLU A O 1
ATOM 1703 N N . TYR A 1 214 ? 16.650 -12.399 28.648 1.00 33.47 214 TYR A N 1
ATOM 1704 C CA . TYR A 1 214 ? 17.835 -12.699 29.437 1.00 33.47 214 TYR A CA 1
ATOM 1705 C C . TYR A 1 214 ? 17.984 -11.586 30.471 1.00 33.47 214 TYR A C 1
ATOM 1707 O O . TYR A 1 214 ? 18.728 -10.624 30.300 1.00 33.47 214 TYR A O 1
ATOM 1715 N N . LEU A 1 215 ? 17.235 -11.722 31.565 1.00 41.03 215 LEU A N 1
ATOM 1716 C CA . LEU A 1 215 ? 17.690 -11.202 32.845 1.00 41.03 215 LEU A CA 1
ATOM 1717 C C . LEU A 1 215 ? 18.870 -12.076 33.275 1.00 41.03 215 LEU A C 1
ATOM 1719 O O . LEU A 1 215 ? 18.691 -13.108 33.912 1.00 41.03 215 LEU A O 1
ATOM 1723 N N . SER A 1 216 ? 20.089 -11.664 32.942 1.00 34.09 216 SER A N 1
ATOM 1724 C CA . SER A 1 216 ? 21.202 -11.926 33.850 1.00 34.09 216 SER A CA 1
ATOM 1725 C C . SER A 1 216 ? 21.331 -10.704 34.746 1.00 34.09 216 SER A C 1
ATOM 1727 O O . SER A 1 216 ? 22.038 -9.747 34.434 1.00 34.09 216 SER A O 1
ATOM 1729 N N . SER A 1 217 ? 20.582 -10.723 35.846 1.00 36.38 217 SER A N 1
ATOM 1730 C CA . SER A 1 217 ? 20.905 -9.925 37.019 1.00 36.38 217 SER A CA 1
ATOM 1731 C C . SER A 1 217 ? 22.337 -10.251 37.450 1.00 36.38 217 SER A C 1
ATOM 1733 O O . SER A 1 217 ? 22.657 -11.406 37.726 1.00 36.38 217 SER A O 1
ATOM 1735 N N . THR A 1 218 ? 23.169 -9.216 37.413 1.00 41.12 218 THR A N 1
ATOM 1736 C CA . THR A 1 218 ? 24.311 -8.904 38.284 1.00 41.12 218 THR A CA 1
ATOM 1737 C C . THR A 1 218 ? 24.701 -9.940 39.344 1.00 41.12 218 THR A C 1
ATOM 1739 O O . THR A 1 218 ? 23.874 -10.346 40.156 1.00 41.12 218 THR A O 1
ATOM 1742 N N . ASN A 1 219 ? 26.003 -10.220 39.433 1.00 35.62 219 ASN A N 1
ATOM 1743 C CA . ASN A 1 219 ? 26.797 -9.708 40.554 1.00 35.62 219 ASN A CA 1
ATOM 1744 C C . ASN A 1 219 ? 28.287 -9.697 40.189 1.00 35.62 219 ASN A C 1
ATOM 1746 O O . ASN A 1 219 ? 28.916 -10.743 40.039 1.00 35.62 219 ASN A O 1
ATOM 1750 N N . ASP A 1 220 ? 28.822 -8.482 40.068 1.00 41.22 220 ASP A N 1
ATOM 1751 C CA . ASP A 1 220 ? 30.164 -8.193 40.552 1.00 41.22 220 ASP A CA 1
ATOM 1752 C C . ASP A 1 220 ? 30.199 -8.542 42.042 1.00 41.22 220 ASP A C 1
ATOM 1754 O O . ASP A 1 220 ? 29.381 -8.037 42.806 1.00 41.22 220 ASP A O 1
ATOM 1758 N N . ASP A 1 221 ? 31.154 -9.370 42.448 1.00 39.91 221 ASP A N 1
ATOM 1759 C CA . ASP A 1 221 ? 31.759 -9.240 43.767 1.00 39.91 221 ASP A CA 1
ATOM 1760 C C . ASP A 1 221 ? 33.249 -9.565 43.655 1.00 39.91 221 ASP A C 1
ATOM 1762 O O . ASP A 1 221 ? 33.672 -10.649 43.243 1.00 39.91 221 ASP A O 1
ATOM 1766 N N . GLN A 1 222 ? 34.047 -8.550 43.970 1.00 39.97 222 GLN A N 1
ATOM 1767 C CA . GLN A 1 222 ? 35.494 -8.609 44.080 1.00 39.97 222 GLN A CA 1
ATOM 1768 C C . GLN A 1 222 ? 35.921 -9.285 45.395 1.00 39.97 222 GLN A C 1
ATOM 1770 O O . GLN A 1 222 ? 35.266 -9.153 46.423 1.00 39.97 222 GLN A O 1
ATOM 1775 N N . SER A 1 223 ? 37.139 -9.840 45.363 1.00 38.25 223 SER A N 1
ATOM 1776 C CA . SER A 1 223 ? 38.077 -10.073 46.481 1.00 38.25 223 SER A CA 1
ATOM 1777 C C . SER A 1 223 ? 37.852 -11.274 47.422 1.00 38.25 223 SER A C 1
ATOM 1779 O O . SER A 1 223 ? 36.957 -11.291 48.254 1.00 38.25 223 SER A O 1
ATOM 1781 N N . HIS A 1 224 ? 38.754 -12.266 47.378 1.00 39.88 224 HIS A N 1
ATOM 1782 C CA . HIS A 1 224 ? 39.945 -12.330 48.247 1.00 39.88 224 HIS A CA 1
ATOM 1783 C C . HIS A 1 224 ? 40.788 -13.602 47.996 1.00 39.88 224 HIS A C 1
ATOM 1785 O O . HIS A 1 224 ? 40.280 -14.658 47.634 1.00 39.88 224 HIS A O 1
ATOM 1791 N N . SER A 1 225 ? 42.104 -13.462 48.182 1.00 38.34 225 SER A N 1
ATOM 1792 C CA . SER A 1 225 ? 43.161 -14.475 48.059 1.00 38.34 225 SER A CA 1
ATOM 1793 C C . SER A 1 225 ? 43.146 -15.548 49.157 1.00 38.34 225 SER A C 1
ATOM 1795 O O . SER A 1 225 ? 42.848 -15.215 50.302 1.00 38.34 225 SER A O 1
ATOM 1797 N N . CYS A 1 226 ? 43.621 -16.763 48.846 1.00 35.66 226 CYS A N 1
ATOM 1798 C CA . CYS A 1 226 ? 44.732 -17.442 49.548 1.00 35.66 226 CYS A CA 1
ATOM 1799 C C . CYS A 1 226 ? 45.095 -18.794 48.887 1.00 35.66 226 CYS A C 1
ATOM 1801 O O . CYS A 1 226 ? 44.231 -19.494 48.365 1.00 35.66 226 CYS A O 1
ATOM 1803 N N . ASP A 1 227 ? 46.395 -19.097 48.924 1.00 36.41 227 ASP A N 1
ATOM 1804 C CA . ASP A 1 227 ? 47.174 -20.119 48.200 1.00 36.41 227 ASP A CA 1
ATOM 1805 C C . ASP A 1 227 ? 46.853 -21.600 48.484 1.00 36.41 227 ASP A C 1
ATOM 1807 O O . ASP A 1 227 ? 46.166 -21.944 49.450 1.00 36.41 227 ASP A O 1
ATOM 1811 N N . PRO A 1 228 ? 47.527 -22.508 47.745 1.00 45.12 228 PRO A N 1
ATOM 1812 C CA . PRO A 1 228 ? 48.194 -23.612 48.425 1.00 45.12 228 PRO A CA 1
ATOM 1813 C C . PRO A 1 228 ? 49.669 -23.822 48.012 1.00 45.12 228 PRO A C 1
ATOM 1815 O O . PRO A 1 228 ? 49.968 -24.009 46.834 1.00 45.12 228 PRO A O 1
ATOM 1818 N N . LYS A 1 229 ? 50.500 -23.993 49.055 1.00 31.50 229 LYS A N 1
ATOM 1819 C CA . LYS A 1 229 ? 51.870 -24.556 49.141 1.00 31.50 229 LYS A CA 1
ATOM 1820 C C . LYS A 1 229 ? 53.069 -23.649 48.879 1.00 31.50 229 LYS A C 1
ATOM 1822 O O . LYS A 1 229 ? 53.272 -23.212 47.732 1.00 31.50 229 LYS A O 1
#

pLDDT: mean 76.75, std 20.48, range [31.36, 97.88]

Organism: NCBI:txid27350

InterPro domains:
  IPR007757 MT-A70-like [PF05063] (2-173)
  IPR007757 MT-A70-like [PS51143] (1-222)

Radius of gyration: 23.07 Å; chains: 1; bounding box: 72×38×74 Å